Protein AF-A0A915D7Q6-F1 (afdb_monomer_lite)

Organism: NCBI:txid166011

Radius of gyration: 31.4 Å; chains: 1; bounding box: 76×103×83 Å

Foldseek 3Di:
DQDPVNVVVVVVVLVVLLVLLVVLLVVLVVQVVVVVDLPGDLVVSLVSLVVSLVSCCVNQNLLGLSNLSSLLSNLVSLLVVLVSQQVVPDPPPPPPDDPPPPPDDDDDDDDDDDDDDDDDDDDDDDDDPDPPPPPPPPPPDPRDDRDPSSVVSNVSSVVSLVSSLSSLVPDDPDLVSQLVNLQSQLVVCVSVVNNVSNVVSVVSNVVSVVVVVVPPDPPPPVVVPDPPPPCPPPPDCVVVVPPPDDDDDDDDDDDDDDDDDDDDDDDDDDDPPPPPRVVVVVVVVVVPPPDPPPPDPPPDDDDD

Secondary structure (DSSP, 8-state):
---HHHHHHHHHHHHHHHHHHHHHHHHHHHHHHHTTSTTS-HHHHHHHHHHHHHHHHHHH-TT-GGGHHHHHHHHHHHHHHHHHHHHT------TTS------------PPPP---------------------------PPPPPPPHHHHHHHHHHHHHHHHHHHHHHHS---HHHHHHHHHHHHHHHHHTT-HHHHHHHHHHHHHHHHHHHHHS----GGGTS-----------GGGTTT-----PPP-----------------------THHHHHHHHHHHHTT----------------

pLDDT: mean 70.61, std 18.6, range [35.75, 96.31]

Structure (mmCIF, N/CA/C/O backbone):
data_AF-A0A915D7Q6-F1
#
_entry.id   AF-A0A915D7Q6-F1
#
loop_
_atom_site.group_PDB
_atom_site.id
_atom_site.type_symbol
_atom_site.label_atom_id
_atom_site.label_alt_id
_atom_site.label_comp_id
_atom_site.label_asym_id
_atom_site.label_entity_id
_atom_site.label_seq_id
_atom_site.pdbx_PDB_ins_code
_atom_site.Cartn_x
_atom_site.Cartn_y
_atom_site.Cartn_z
_atom_site.occupancy
_atom_site.B_iso_or_equiv
_atom_site.auth_seq_id
_atom_site.auth_comp_id
_atom_site.auth_asym_id
_atom_site.auth_atom_id
_atom_site.pdbx_PDB_model_num
ATOM 1 N N . MET A 1 1 ? 3.810 22.635 34.209 1.00 69.19 1 MET A N 1
ATOM 2 C CA . MET A 1 1 ? 2.355 22.755 34.000 1.00 69.19 1 MET A CA 1
ATOM 3 C C . MET A 1 1 ? 2.196 23.157 32.554 1.00 69.19 1 MET A C 1
ATOM 5 O O . MET A 1 1 ? 2.588 24.269 32.240 1.00 69.19 1 MET A O 1
ATOM 9 N N . VAL A 1 2 ? 1.764 22.232 31.697 1.00 75.25 2 VAL A N 1
ATOM 10 C CA . VAL A 1 2 ? 1.410 22.555 30.308 1.00 75.25 2 VAL A CA 1
ATOM 11 C C . VAL A 1 2 ? 0.146 23.408 30.370 1.00 75.25 2 VAL A C 1
ATOM 13 O O . VAL A 1 2 ? -0.771 23.092 31.136 1.00 75.25 2 VAL A O 1
ATOM 16 N N . THR A 1 3 ? 0.142 24.538 29.679 1.00 87.25 3 THR A N 1
ATOM 17 C CA . THR A 1 3 ? -1.007 25.450 29.669 1.00 87.25 3 THR A CA 1
ATOM 18 C C . THR A 1 3 ? -2.108 24.898 28.763 1.00 87.25 3 THR A C 1
ATOM 20 O O . THR A 1 3 ? -1.834 24.170 27.813 1.00 87.25 3 THR A O 1
ATOM 23 N N . ALA A 1 4 ? -3.374 25.219 29.046 1.00 84.62 4 ALA A N 1
ATOM 24 C CA . ALA A 1 4 ? -4.489 24.783 28.197 1.00 84.62 4 ALA A CA 1
ATOM 25 C C . ALA A 1 4 ? -4.333 25.269 26.738 1.00 84.62 4 ALA A C 1
ATOM 27 O O . ALA A 1 4 ? -4.751 24.577 25.813 1.00 84.62 4 ALA A O 1
ATOM 28 N N . ASP A 1 5 ? -3.669 26.412 26.544 1.00 84.25 5 ASP A N 1
ATOM 29 C CA . ASP A 1 5 ? -3.379 26.984 25.227 1.00 84.25 5 ASP A CA 1
ATOM 30 C C . ASP A 1 5 ? -2.332 26.166 24.442 1.00 84.25 5 ASP A C 1
ATOM 32 O O . ASP A 1 5 ? -2.459 26.011 23.225 1.00 84.25 5 ASP A O 1
ATOM 36 N N . GLU A 1 6 ? -1.333 25.584 25.120 1.00 84.12 6 GLU A N 1
ATOM 37 C CA . GLU A 1 6 ? -0.349 24.682 24.495 1.00 84.12 6 GLU A CA 1
ATOM 38 C C . GLU A 1 6 ? -1.014 23.384 24.010 1.00 84.12 6 GLU A C 1
ATOM 40 O O . GLU A 1 6 ? -0.813 22.992 22.862 1.00 84.12 6 GLU A O 1
ATOM 45 N N . ILE A 1 7 ? -1.894 22.781 24.822 1.00 84.19 7 ILE A N 1
ATOM 46 C CA . ILE A 1 7 ? -2.622 21.547 24.457 1.00 84.19 7 ILE A CA 1
ATOM 47 C C . ILE A 1 7 ? -3.515 21.773 23.228 1.00 84.19 7 ILE A C 1
ATOM 49 O O . ILE A 1 7 ? -3.588 20.928 22.332 1.00 84.19 7 ILE A O 1
ATOM 53 N N . ASN A 1 8 ? -4.192 22.923 23.159 1.00 87.50 8 ASN A N 1
ATOM 54 C CA . ASN A 1 8 ? -5.083 23.228 22.040 1.00 87.50 8 ASN A CA 1
ATOM 55 C C . ASN A 1 8 ? -4.301 23.464 20.735 1.00 87.50 8 ASN A C 1
ATOM 57 O O . ASN A 1 8 ? -4.746 23.081 19.654 1.00 87.50 8 ASN A O 1
ATOM 61 N N . THR A 1 9 ? -3.102 24.045 20.839 1.00 89.94 9 THR A N 1
ATOM 62 C CA . THR A 1 9 ? -2.218 24.271 19.687 1.00 89.94 9 THR A CA 1
ATOM 63 C C . THR A 1 9 ? -1.677 22.954 19.127 1.00 89.94 9 THR A C 1
ATOM 65 O O . THR A 1 9 ? -1.725 22.750 17.915 1.00 89.94 9 THR A O 1
ATOM 68 N N . GLU A 1 10 ? -1.217 22.039 19.986 1.00 85.56 10 GLU A N 1
ATOM 69 C CA . GLU A 1 10 ? -0.737 20.712 19.564 1.00 85.56 10 GLU A CA 1
ATOM 70 C C . GLU A 1 10 ? -1.846 19.886 18.899 1.00 85.56 10 GLU A C 1
ATOM 72 O O . GLU A 1 10 ? -1.617 19.248 17.871 1.00 85.56 10 GLU A O 1
ATOM 77 N N . THR A 1 11 ? -3.072 19.956 19.428 1.00 86.88 11 THR A N 1
ATOM 78 C CA . THR A 1 11 ? -4.219 19.226 18.867 1.00 86.88 11 THR A CA 1
ATOM 79 C C . THR A 1 11 ? -4.538 19.689 17.441 1.00 86.88 11 THR A C 1
ATOM 81 O O . THR A 1 11 ? -4.685 18.860 16.545 1.00 86.88 11 THR A O 1
ATOM 84 N N . HIS A 1 12 ? -4.566 21.004 17.196 1.00 90.50 12 HIS A N 1
ATOM 85 C CA . HIS A 1 12 ? -4.792 21.545 15.852 1.00 90.50 12 HIS A CA 1
ATOM 86 C C . HIS A 1 12 ? -3.653 21.232 14.876 1.00 90.50 12 HIS A C 1
ATOM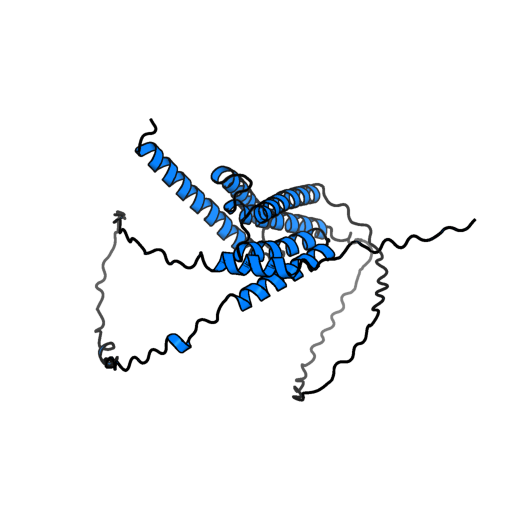 88 O O . HIS A 1 12 ? -3.907 20.994 13.695 1.00 90.50 12 HIS A O 1
ATOM 94 N N . GLN A 1 13 ? -2.402 21.207 15.345 1.00 88.38 13 GLN A N 1
ATOM 95 C CA . GLN A 1 13 ? -1.269 20.806 14.505 1.00 88.38 13 GLN A CA 1
ATOM 96 C C . GLN A 1 13 ? -1.371 19.335 14.093 1.00 88.38 13 GLN A C 1
ATOM 98 O O . GLN A 1 13 ? -1.159 19.012 12.925 1.00 88.38 13 GLN A O 1
ATOM 103 N N . MET A 1 14 ? -1.750 18.454 15.021 1.00 87.19 14 MET A N 1
ATOM 104 C CA . MET A 1 14 ? -1.943 17.031 14.741 1.00 87.19 14 MET A CA 1
ATOM 105 C C . MET A 1 14 ? -3.110 16.782 13.772 1.00 87.19 14 MET A C 1
ATOM 107 O O . MET A 1 14 ? -3.005 15.930 12.889 1.00 87.19 14 MET A O 1
ATOM 111 N N . GLU A 1 15 ? -4.209 17.531 13.900 1.00 90.69 15 GLU A N 1
ATOM 112 C CA . GLU A 1 15 ? -5.355 17.452 12.985 1.00 90.69 15 GLU A CA 1
ATOM 113 C C . GLU A 1 15 ? -4.972 17.892 11.564 1.00 90.69 15 GLU A C 1
ATOM 115 O O . GLU A 1 15 ? -5.202 17.149 10.609 1.00 90.69 15 GLU A O 1
ATOM 120 N N . ALA A 1 16 ? -4.288 19.031 11.424 1.00 90.75 16 ALA A N 1
ATOM 121 C CA . ALA A 1 16 ? -3.810 19.517 10.129 1.00 90.75 16 ALA A CA 1
ATOM 122 C C . ALA A 1 16 ? -2.814 18.545 9.474 1.00 90.75 16 ALA A C 1
ATOM 124 O O . ALA A 1 16 ? -2.876 18.294 8.269 1.00 90.75 16 ALA A O 1
ATOM 125 N N . ALA A 1 17 ? -1.915 17.956 10.265 1.00 84.75 17 ALA A N 1
ATOM 126 C CA . ALA A 1 17 ? -0.963 16.970 9.768 1.00 84.75 17 ALA A CA 1
ATOM 127 C C . ALA A 1 17 ? -1.662 15.660 9.353 1.00 84.75 17 ALA A C 1
ATOM 129 O O . ALA A 1 17 ? -1.312 15.061 8.337 1.00 84.75 17 ALA A O 1
ATOM 130 N N . THR A 1 18 ? -2.710 15.254 10.077 1.00 84.00 18 THR A N 1
ATOM 131 C CA . THR A 1 18 ? -3.560 14.111 9.707 1.00 84.00 18 THR A CA 1
ATOM 132 C C . THR A 1 18 ? -4.271 14.353 8.376 1.00 84.00 18 THR A C 1
ATOM 134 O O . THR A 1 18 ? -4.266 13.479 7.507 1.00 84.00 18 THR A O 1
ATOM 137 N N . GLU A 1 19 ? -4.837 15.544 8.177 1.00 91.06 19 GLU A N 1
ATOM 138 C CA . GLU A 1 19 ? -5.471 15.930 6.913 1.00 91.06 19 GLU A CA 1
ATOM 139 C C . GLU A 1 19 ? -4.456 15.957 5.759 1.00 91.06 19 GLU A C 1
ATOM 141 O O . GLU A 1 19 ? -4.744 15.472 4.663 1.00 91.06 19 GLU A O 1
ATOM 146 N N . GLN A 1 20 ? -3.229 16.424 6.012 1.00 88.69 20 GLN A N 1
ATOM 147 C CA . GLN A 1 20 ? -2.142 16.391 5.033 1.00 88.69 20 GLN A CA 1
ATOM 148 C C . GLN A 1 20 ? -1.775 14.956 4.625 1.00 88.69 20 GLN A C 1
ATOM 150 O O . GLN A 1 20 ? -1.665 14.676 3.428 1.00 88.69 20 GLN A O 1
ATOM 155 N N . VAL A 1 21 ? -1.634 14.032 5.585 1.00 83.19 21 VAL A N 1
ATOM 156 C CA . VAL A 1 21 ? -1.385 12.608 5.297 1.00 83.19 21 VAL A CA 1
ATOM 157 C C . VAL A 1 21 ? -2.519 12.027 4.452 1.00 83.19 21 VAL A C 1
ATOM 159 O O . VAL A 1 21 ? -2.253 11.378 3.439 1.00 83.19 21 VAL A O 1
ATOM 162 N N . GLN A 1 22 ? -3.778 12.288 4.811 1.00 86.00 22 GLN A N 1
ATOM 163 C CA . GLN A 1 22 ? -4.936 11.800 4.054 1.00 86.00 22 GLN A CA 1
ATOM 164 C C . GLN A 1 22 ? -5.003 12.396 2.641 1.00 86.00 22 GLN A C 1
ATOM 166 O O . GLN A 1 22 ? -5.300 11.677 1.686 1.00 86.00 22 GLN A O 1
ATOM 171 N N . GLY A 1 23 ? -4.678 13.681 2.480 1.00 84.94 23 GLY A N 1
ATOM 172 C CA . GLY A 1 23 ? -4.604 14.345 1.179 1.00 84.94 23 GLY A CA 1
ATOM 173 C C . GLY A 1 23 ? -3.530 13.736 0.274 1.00 84.94 23 GLY A C 1
ATOM 174 O O . GLY A 1 23 ? -3.801 13.426 -0.892 1.00 84.94 23 GLY A O 1
ATOM 175 N N . LEU A 1 24 ? -2.334 13.486 0.818 1.00 81.56 24 LEU A N 1
ATOM 176 C CA . LEU A 1 24 ? -1.244 12.815 0.102 1.00 81.56 24 LEU A CA 1
ATOM 177 C C . LEU A 1 24 ? -1.611 11.371 -0.263 1.00 81.56 24 LEU A C 1
ATOM 179 O O . LEU A 1 24 ? -1.397 10.957 -1.405 1.00 81.56 24 LEU A O 1
ATOM 183 N N . GLN A 1 25 ? -2.223 10.620 0.658 1.00 77.81 25 GLN A N 1
ATOM 184 C CA . GLN A 1 25 ? -2.713 9.260 0.406 1.00 77.81 25 GLN A CA 1
ATOM 185 C C . GLN A 1 25 ? -3.789 9.236 -0.683 1.00 77.81 25 GLN A C 1
ATOM 187 O O . GLN A 1 25 ? -3.726 8.404 -1.587 1.00 77.81 25 GLN A O 1
ATOM 192 N N . GLY A 1 26 ? -4.761 10.150 -0.629 1.00 80.50 26 GLY A N 1
ATOM 193 C CA . GLY A 1 26 ? -5.843 10.253 -1.605 1.00 80.50 26 GLY A CA 1
ATOM 194 C C . GLY A 1 26 ? -5.325 10.574 -3.005 1.00 80.50 26 GLY A C 1
ATOM 195 O O . GLY A 1 26 ? -5.656 9.865 -3.958 1.00 80.50 26 GLY A O 1
ATOM 196 N N . SER A 1 27 ? -4.447 11.579 -3.121 1.00 79.19 27 SER A N 1
ATOM 197 C CA . SER A 1 27 ? -3.798 11.919 -4.393 1.00 79.19 27 SER A CA 1
ATOM 198 C C . SER A 1 27 ? -2.961 10.759 -4.926 1.00 79.19 27 SER A C 1
ATOM 200 O O . SER A 1 27 ? -3.005 10.490 -6.123 1.00 79.19 27 SER A O 1
ATOM 202 N N . SER A 1 28 ? -2.216 10.064 -4.065 1.00 73.31 28 SER A N 1
ATOM 203 C CA . SER A 1 28 ? -1.322 8.983 -4.493 1.00 73.31 28 SER A CA 1
ATOM 204 C C . SER A 1 28 ? -2.084 7.714 -4.866 1.00 73.31 28 SER A C 1
ATOM 206 O O . SER A 1 28 ? -1.751 7.057 -5.848 1.00 73.31 28 SER A O 1
ATOM 208 N N . LYS A 1 29 ? -3.160 7.384 -4.143 1.00 76.12 29 LYS A N 1
ATOM 209 C CA . LYS A 1 29 ? -4.059 6.278 -4.496 1.00 76.12 29 LYS A CA 1
ATOM 210 C C . LYS A 1 29 ? -4.761 6.547 -5.823 1.00 76.12 29 LYS A C 1
ATOM 212 O O . LYS A 1 29 ? -4.925 5.616 -6.605 1.00 76.12 29 LYS A O 1
ATOM 217 N N . ALA A 1 30 ? -5.157 7.796 -6.081 1.00 77.56 30 ALA A N 1
ATOM 218 C CA . ALA A 1 30 ? -5.702 8.195 -7.373 1.00 77.56 30 ALA A CA 1
ATOM 219 C C . ALA A 1 30 ? -4.663 8.019 -8.485 1.00 77.56 30 ALA A C 1
ATOM 221 O O . ALA A 1 30 ? -4.989 7.394 -9.489 1.00 77.56 30 ALA A O 1
ATOM 222 N N . SER A 1 31 ? -3.415 8.455 -8.271 1.00 72.94 31 SER A N 1
ATOM 223 C CA . SER A 1 31 ? -2.314 8.169 -9.196 1.00 72.94 31 SER A CA 1
ATOM 224 C C . SER A 1 31 ? -2.199 6.663 -9.440 1.00 72.94 31 SER A C 1
ATOM 226 O O . SER A 1 31 ? -2.392 6.242 -10.571 1.00 72.94 31 SER A O 1
ATOM 228 N N . ILE A 1 32 ? -2.061 5.831 -8.397 1.00 69.31 32 ILE A N 1
ATOM 229 C CA . ILE A 1 32 ? -1.940 4.362 -8.510 1.00 69.31 32 ILE A CA 1
ATOM 230 C C . ILE A 1 32 ? -3.136 3.684 -9.182 1.00 69.31 32 ILE A C 1
ATOM 232 O O . ILE A 1 32 ? -2.972 2.691 -9.890 1.00 69.31 32 ILE A O 1
ATOM 236 N N . ALA A 1 33 ? -4.350 4.184 -8.978 1.00 74.06 33 ALA A N 1
ATOM 237 C CA . ALA A 1 33 ? -5.528 3.658 -9.658 1.00 74.06 33 ALA A CA 1
ATOM 238 C C . ALA A 1 33 ? -5.520 3.983 -11.163 1.00 74.06 33 ALA A C 1
ATOM 240 O O . ALA A 1 33 ? -6.068 3.209 -11.952 1.00 74.06 33 ALA A O 1
ATOM 241 N N . VAL A 1 34 ? -4.899 5.103 -11.545 1.00 58.72 34 VAL A N 1
ATOM 242 C CA . VAL A 1 34 ? -4.721 5.534 -12.937 1.00 58.72 34 VAL A CA 1
ATOM 243 C C . VAL A 1 34 ? -3.538 4.820 -13.610 1.00 58.72 34 VAL A C 1
ATOM 245 O O . VAL A 1 34 ? -3.690 4.520 -14.794 1.00 58.72 34 VAL A O 1
ATOM 248 N N . LEU A 1 35 ? -2.514 4.387 -12.839 1.00 54.28 35 LEU A N 1
ATOM 249 C CA . LEU A 1 35 ? -1.300 3.610 -13.226 1.00 54.28 35 LEU A CA 1
ATOM 250 C C . LEU A 1 35 ? -1.565 2.254 -13.933 1.00 54.28 35 LEU A C 1
ATOM 252 O O . LEU A 1 35 ? -0.702 1.384 -13.994 1.00 54.28 35 LEU A O 1
ATOM 256 N N . LYS A 1 36 ? -2.758 2.018 -14.485 1.00 63.47 36 LYS A N 1
ATOM 257 C CA . LYS A 1 36 ? -2.965 0.992 -15.518 1.00 63.47 36 LYS A CA 1
ATOM 258 C C . LYS A 1 36 ? -2.354 1.396 -16.864 1.00 63.47 36 LYS A C 1
ATOM 260 O O . LYS A 1 36 ? -2.443 0.607 -17.803 1.00 63.47 36 LYS A O 1
ATOM 265 N N . ARG A 1 37 ? -1.794 2.606 -16.990 1.00 58.09 37 ARG A N 1
ATOM 266 C CA . ARG A 1 37 ? -1.141 3.073 -18.213 1.00 58.09 37 ARG A CA 1
ATOM 267 C C . ARG A 1 37 ? 0.377 3.127 -18.010 1.00 58.09 37 ARG A C 1
ATOM 269 O O . ARG A 1 37 ? 0.822 3.677 -17.009 1.00 58.09 37 ARG A O 1
ATOM 276 N N . PRO A 1 38 ? 1.163 2.596 -18.959 1.00 56.41 38 PRO A N 1
ATOM 277 C CA . PRO A 1 38 ? 2.625 2.591 -18.885 1.00 56.41 38 PRO A CA 1
ATOM 278 C C . PRO A 1 38 ? 3.270 3.987 -18.986 1.00 56.41 38 PRO A C 1
ATOM 280 O O . PRO A 1 38 ? 4.457 4.109 -18.714 1.00 56.41 38 PRO A O 1
ATOM 283 N N . ASP A 1 39 ? 2.507 5.027 -19.340 1.00 61.16 39 ASP A N 1
ATOM 284 C CA . ASP A 1 39 ? 3.010 6.403 -19.494 1.00 61.16 39 ASP A CA 1
ATOM 285 C C . ASP A 1 39 ? 2.884 7.257 -18.220 1.00 61.16 39 ASP A C 1
ATOM 287 O O . ASP A 1 39 ? 3.241 8.437 -18.226 1.00 61.16 39 ASP A O 1
ATOM 291 N N . ASP A 1 40 ? 2.311 6.711 -17.147 1.00 64.44 40 ASP A N 1
ATOM 292 C CA . ASP A 1 40 ? 2.058 7.495 -15.946 1.00 64.44 40 ASP A CA 1
ATOM 293 C C . ASP A 1 40 ? 3.326 7.653 -15.085 1.00 64.44 40 ASP A C 1
ATOM 295 O O . ASP A 1 40 ? 4.149 6.751 -14.946 1.00 64.44 40 ASP A O 1
ATOM 299 N N . ASP A 1 41 ? 3.463 8.833 -14.481 1.00 83.12 41 ASP A N 1
ATOM 300 C CA . ASP A 1 41 ? 4.661 9.300 -13.779 1.00 83.12 41 ASP A CA 1
ATOM 301 C C . ASP A 1 41 ? 4.821 8.626 -12.397 1.00 83.12 41 ASP A C 1
ATOM 303 O O . ASP A 1 41 ? 4.480 9.186 -11.345 1.00 83.12 41 ASP A O 1
ATOM 307 N N . TYR A 1 42 ? 5.283 7.370 -12.401 1.00 84.62 42 TYR A N 1
ATOM 308 C CA . TYR A 1 42 ? 5.545 6.593 -11.185 1.00 84.62 42 TYR A CA 1
ATOM 309 C C . TYR A 1 42 ? 6.552 7.291 -10.258 1.00 84.62 42 TYR A C 1
ATOM 311 O O . TYR A 1 42 ? 6.422 7.174 -9.039 1.00 84.62 42 TYR A O 1
ATOM 319 N N . GLU A 1 43 ? 7.511 8.043 -10.808 1.00 88.19 43 GLU A N 1
ATOM 320 C CA . GLU A 1 43 ? 8.499 8.800 -10.029 1.00 88.19 43 GLU A CA 1
ATOM 321 C C . GLU A 1 43 ? 7.826 9.921 -9.218 1.00 88.19 43 GLU A C 1
ATOM 323 O O . GLU A 1 43 ? 8.037 10.035 -8.009 1.00 88.19 43 GLU A O 1
ATOM 328 N N . ALA A 1 44 ? 6.923 10.695 -9.829 1.00 89.06 44 ALA A N 1
ATOM 329 C CA . ALA A 1 44 ? 6.171 11.722 -9.104 1.00 89.06 44 ALA A CA 1
ATOM 330 C C . ALA A 1 44 ? 5.231 11.133 -8.031 1.00 89.06 44 ALA A C 1
ATOM 332 O O . ALA A 1 44 ? 4.963 11.765 -7.001 1.00 89.06 44 ALA A O 1
ATOM 333 N N . ALA A 1 45 ? 4.690 9.932 -8.265 1.00 88.31 45 ALA A N 1
ATOM 334 C CA . ALA A 1 45 ? 3.869 9.233 -7.281 1.00 88.31 45 ALA A CA 1
ATOM 335 C C . ALA A 1 45 ? 4.707 8.706 -6.106 1.00 88.31 45 ALA A C 1
ATOM 337 O O . ALA A 1 45 ? 4.286 8.851 -4.954 1.00 88.31 45 ALA A O 1
ATOM 338 N N . SER A 1 46 ? 5.881 8.124 -6.372 1.00 92.25 46 SER A N 1
ATOM 339 C CA . SER A 1 46 ? 6.752 7.575 -5.330 1.00 92.25 46 SER A CA 1
ATOM 340 C C . SER A 1 46 ? 7.295 8.662 -4.405 1.00 92.25 46 SER A C 1
ATOM 342 O O . SER A 1 46 ? 7.321 8.444 -3.197 1.00 92.25 46 SER A O 1
ATOM 344 N N . GLU A 1 47 ? 7.606 9.859 -4.915 1.00 92.81 47 GLU A N 1
ATOM 345 C CA . GLU A 1 4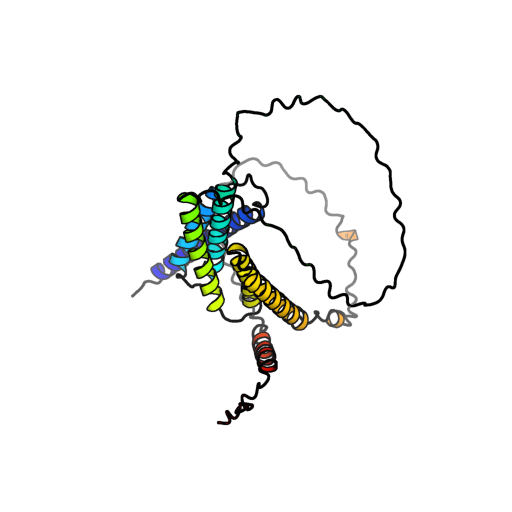7 ? 8.034 10.994 -4.086 1.00 92.81 47 GLU A CA 1
ATOM 346 C C . GLU A 1 47 ? 6.955 11.398 -3.065 1.00 92.81 47 GLU A C 1
ATOM 348 O O . GLU A 1 47 ? 7.222 11.503 -1.865 1.00 92.81 47 GLU A O 1
ATOM 353 N N . LYS A 1 48 ? 5.702 11.561 -3.514 1.00 91.31 48 LYS A N 1
ATOM 354 C CA . LYS A 1 48 ? 4.572 11.900 -2.627 1.00 91.31 48 LYS A CA 1
ATOM 355 C C . LYS A 1 48 ? 4.291 10.802 -1.608 1.00 91.31 48 LYS A C 1
ATOM 357 O O . LYS A 1 48 ? 3.936 11.093 -0.466 1.00 91.31 48 LYS A O 1
ATOM 362 N N . LEU A 1 49 ? 4.431 9.545 -2.021 1.00 92.56 49 LEU A N 1
ATOM 363 C CA . LEU A 1 49 ? 4.243 8.392 -1.149 1.00 92.56 49 LEU A CA 1
ATOM 364 C C . LEU A 1 49 ? 5.359 8.277 -0.112 1.00 92.56 49 LEU A C 1
ATOM 366 O O . LEU A 1 49 ? 5.046 8.010 1.044 1.00 92.56 49 LEU A O 1
ATOM 370 N N . SER A 1 50 ? 6.611 8.560 -0.479 1.00 95.69 50 SER A N 1
ATOM 371 C CA . SER A 1 50 ? 7.736 8.628 0.461 1.00 95.69 50 SER A CA 1
ATOM 372 C C . SER A 1 50 ? 7.476 9.690 1.530 1.00 95.69 50 SER A C 1
ATOM 374 O O . SER A 1 50 ? 7.509 9.393 2.724 1.00 95.69 50 SER A O 1
ATOM 376 N N . GLN A 1 51 ? 7.079 10.900 1.121 1.00 93.88 51 GLN A N 1
ATOM 377 C CA . GLN A 1 51 ? 6.715 11.970 2.058 1.00 93.88 51 GLN A CA 1
ATOM 378 C C . GLN A 1 51 ? 5.547 11.566 2.971 1.00 93.88 51 GLN A C 1
ATOM 380 O O . GLN A 1 51 ? 5.570 11.830 4.171 1.00 93.88 51 GLN A O 1
ATOM 385 N N . ALA A 1 52 ? 4.531 10.888 2.427 1.00 91.38 52 ALA A N 1
ATOM 386 C CA . ALA A 1 52 ? 3.416 10.380 3.220 1.00 91.38 52 ALA A CA 1
ATOM 387 C C . ALA A 1 52 ? 3.852 9.288 4.213 1.00 91.38 52 ALA A C 1
ATOM 389 O O . ALA A 1 52 ? 3.317 9.243 5.321 1.00 91.38 52 ALA A O 1
ATOM 390 N N . THR A 1 53 ? 4.800 8.416 3.840 1.00 94.38 53 THR A N 1
ATOM 391 C CA . THR A 1 53 ? 5.354 7.406 4.755 1.00 94.38 53 THR A CA 1
ATOM 392 C C . THR A 1 53 ? 6.106 8.058 5.903 1.00 94.38 53 THR A C 1
ATOM 394 O O . THR A 1 53 ? 5.769 7.787 7.052 1.00 94.38 53 THR A O 1
ATOM 397 N N . GLU A 1 54 ? 7.031 8.974 5.618 1.00 96.06 54 GLU A N 1
ATOM 398 C CA . GLU A 1 54 ? 7.805 9.700 6.631 1.00 96.06 54 GLU A CA 1
ATOM 399 C C . GLU A 1 54 ? 6.883 10.446 7.601 1.00 96.06 54 GLU A C 1
ATOM 401 O O . GLU A 1 54 ? 6.936 10.216 8.809 1.00 96.06 54 GLU A O 1
ATOM 406 N N . LEU A 1 55 ? 5.938 11.229 7.070 1.00 93.56 55 LEU A N 1
ATOM 407 C CA . LEU A 1 55 ? 4.985 11.977 7.887 1.00 93.56 55 LEU A CA 1
ATOM 408 C C . LEU A 1 55 ? 4.106 11.052 8.744 1.00 93.56 55 LEU A C 1
ATOM 410 O O . LEU A 1 55 ? 3.793 11.372 9.889 1.00 93.56 55 LEU A O 1
ATOM 414 N N . SER A 1 56 ? 3.719 9.882 8.226 1.00 92.81 56 SER A N 1
ATOM 415 C CA . SER A 1 56 ? 2.945 8.910 9.006 1.00 92.81 56 SER A CA 1
ATOM 416 C C . SER A 1 56 ? 3.747 8.300 10.160 1.00 92.81 56 SER A C 1
ATOM 418 O O . SER A 1 56 ? 3.194 8.091 11.242 1.00 92.81 56 SER A O 1
ATOM 420 N N . VAL A 1 57 ? 5.046 8.058 9.958 1.00 96.31 57 VAL A N 1
ATOM 421 C CA . VAL A 1 57 ? 5.948 7.556 11.001 1.00 96.31 57 VAL A CA 1
ATOM 422 C C . VAL A 1 57 ? 6.156 8.617 12.078 1.00 96.31 57 VAL A C 1
ATOM 424 O O . VAL A 1 57 ? 6.094 8.281 13.259 1.00 96.31 57 VAL A O 1
ATOM 427 N N . ASP A 1 58 ? 6.333 9.879 11.690 1.00 94.56 58 ASP A N 1
ATOM 428 C CA . ASP A 1 58 ? 6.535 10.988 12.626 1.00 94.56 58 ASP A CA 1
ATOM 429 C C . ASP A 1 58 ? 5.300 11.255 13.497 1.00 94.56 58 ASP A C 1
ATOM 431 O O . ASP A 1 58 ? 5.425 11.496 14.698 1.00 94.56 58 ASP A O 1
ATOM 435 N N . LEU A 1 59 ? 4.099 11.192 12.911 1.00 92.50 59 LEU A N 1
ATOM 436 C CA . LEU A 1 59 ? 2.853 11.497 13.621 1.00 92.50 59 LEU A CA 1
ATOM 437 C C . LEU A 1 59 ? 2.347 10.342 14.482 1.00 92.50 59 LEU A C 1
ATOM 439 O O . LEU A 1 59 ? 1.857 10.566 15.589 1.00 92.50 59 LEU A O 1
ATOM 443 N N . TYR A 1 60 ? 2.408 9.115 13.965 1.00 94.19 60 TYR A N 1
ATOM 444 C CA . TYR A 1 60 ? 1.736 7.970 14.584 1.00 94.19 60 TYR A CA 1
ATOM 445 C C . TYR A 1 60 ? 2.711 6.907 15.105 1.00 94.19 60 TYR A C 1
ATOM 447 O O . TYR A 1 60 ? 2.349 6.110 15.972 1.00 94.19 60 TYR A O 1
ATOM 455 N N . GLY A 1 61 ? 3.949 6.895 14.611 1.00 96.06 61 GLY A N 1
ATOM 456 C CA . GLY A 1 61 ? 4.954 5.872 14.887 1.00 96.06 61 GLY A CA 1
ATOM 457 C C . GLY A 1 61 ? 5.032 4.791 13.804 1.00 96.06 61 GLY A C 1
ATOM 458 O O . GLY A 1 61 ? 4.081 4.524 13.073 1.00 96.06 61 GLY A O 1
ATOM 459 N N . GLN A 1 62 ? 6.182 4.111 13.738 1.00 94.62 62 GLN A N 1
ATOM 460 C CA . GLN A 1 62 ? 6.546 3.176 12.659 1.00 94.62 62 GLN A CA 1
ATOM 461 C C . GLN A 1 62 ? 5.556 2.022 12.423 1.00 94.62 62 GLN A C 1
ATOM 463 O O . GLN A 1 62 ? 5.436 1.529 11.307 1.00 94.62 62 GLN A O 1
ATOM 468 N N . PHE A 1 63 ? 4.859 1.566 13.464 1.00 95.38 63 PHE A N 1
ATOM 469 C CA . PHE A 1 63 ? 3.941 0.422 13.381 1.00 95.38 63 PHE A CA 1
ATOM 470 C C . PHE A 1 63 ? 2.480 0.801 13.617 1.00 95.38 63 PHE A C 1
ATOM 472 O O . PHE A 1 63 ? 1.656 -0.061 13.932 1.00 95.38 63 PHE A O 1
ATOM 479 N N . ALA A 1 64 ? 2.159 2.086 13.502 1.00 94.38 64 ALA A N 1
ATOM 480 C CA . ALA A 1 64 ? 0.795 2.541 13.661 1.00 94.38 64 ALA A CA 1
ATOM 481 C C . ALA A 1 64 ? -0.087 2.076 12.488 1.00 94.38 64 ALA A C 1
ATOM 483 O O . ALA A 1 64 ? 0.359 2.099 11.337 1.00 94.38 64 ALA A O 1
ATOM 484 N N . PRO A 1 65 ? -1.356 1.705 12.738 1.00 93.44 65 PRO A N 1
ATOM 485 C CA . PRO A 1 65 ? -2.280 1.294 11.680 1.00 93.44 65 PRO A CA 1
ATOM 486 C C . PRO A 1 65 ? -2.460 2.351 10.579 1.00 93.44 65 PRO A C 1
ATOM 488 O O . PRO A 1 65 ? -2.666 2.000 9.418 1.00 93.44 65 PRO A O 1
ATOM 491 N N . GLN A 1 66 ? -2.334 3.638 10.910 1.00 92.31 66 GLN A N 1
ATOM 492 C CA . GLN A 1 66 ? -2.409 4.762 9.971 1.00 92.31 66 GLN A CA 1
ATOM 493 C C . GLN A 1 66 ? -1.251 4.766 8.956 1.00 92.31 66 GLN A C 1
ATOM 495 O O . GLN A 1 66 ? -1.435 5.212 7.821 1.00 92.31 66 GLN A O 1
ATOM 500 N N . GLY A 1 67 ? -0.084 4.231 9.333 1.00 93.50 67 GLY A N 1
ATOM 501 C CA . GLY A 1 67 ? 1.092 4.106 8.464 1.00 93.50 67 GLY A CA 1
ATOM 502 C C . GLY A 1 67 ? 0.990 2.968 7.444 1.00 93.50 67 GLY A C 1
ATOM 503 O O . GLY A 1 67 ? 1.763 2.921 6.490 1.00 93.50 67 GLY A O 1
ATOM 504 N N . TYR A 1 68 ? 0.003 2.076 7.579 1.00 93.94 68 TYR A N 1
ATOM 505 C CA . TYR A 1 68 ? -0.157 0.920 6.696 1.00 93.94 68 TYR A CA 1
ATOM 506 C C . TYR A 1 68 ? -0.281 1.303 5.215 1.00 93.94 68 TYR A C 1
ATOM 508 O O . TYR A 1 68 ? 0.438 0.777 4.365 1.00 93.94 68 TYR A O 1
ATOM 516 N N . GLN A 1 69 ? -1.216 2.205 4.893 1.00 92.12 69 GLN A N 1
ATOM 517 C CA . GLN A 1 69 ? -1.508 2.547 3.500 1.00 92.12 69 GLN A CA 1
ATOM 518 C C . GLN A 1 69 ? -0.328 3.246 2.809 1.00 92.12 69 GLN A C 1
ATOM 520 O O . GLN A 1 69 ? 0.011 2.808 1.708 1.00 92.12 69 GLN A O 1
ATOM 525 N N . PRO A 1 70 ? 0.321 4.268 3.408 1.00 93.69 70 PRO A N 1
ATOM 526 C CA . PRO A 1 70 ? 1.514 4.880 2.834 1.00 93.69 70 PRO A CA 1
ATOM 527 C C . PRO A 1 70 ? 2.592 3.849 2.519 1.00 93.69 70 PRO A C 1
ATOM 529 O O . PRO A 1 70 ? 3.053 3.797 1.383 1.00 93.69 70 PRO A O 1
ATOM 532 N N . HIS A 1 71 ? 2.924 2.977 3.478 1.00 95.00 71 HIS A N 1
ATOM 533 C CA . HIS A 1 71 ? 3.974 1.977 3.295 1.00 95.00 71 HIS A CA 1
ATOM 534 C C . HIS A 1 71 ? 3.637 0.972 2.191 1.00 95.00 71 HIS A C 1
ATOM 536 O O . HIS A 1 71 ? 4.482 0.669 1.344 1.00 95.00 71 HIS A O 1
ATOM 542 N N . TYR A 1 72 ? 2.391 0.494 2.151 1.00 93.06 72 TYR A N 1
ATOM 543 C CA . TYR A 1 72 ? 1.945 -0.434 1.117 1.00 93.06 72 TYR A CA 1
ATOM 544 C C . TYR A 1 72 ? 2.019 0.187 -0.286 1.00 93.06 72 TYR A C 1
ATOM 546 O O . TYR A 1 72 ? 2.547 -0.421 -1.218 1.00 93.06 72 TYR A O 1
ATOM 554 N N . TYR A 1 73 ? 1.489 1.401 -0.450 1.00 91.69 73 TYR A N 1
ATOM 555 C CA . TYR A 1 73 ? 1.447 2.058 -1.754 1.00 91.69 73 TYR A CA 1
ATOM 556 C C . TYR A 1 73 ? 2.822 2.541 -2.210 1.00 91.69 73 TYR A C 1
ATOM 558 O O . TYR A 1 73 ? 3.119 2.410 -3.396 1.00 91.69 73 TYR A O 1
ATOM 566 N N . TYR A 1 74 ? 3.659 3.043 -1.297 1.00 94.31 74 TYR A N 1
ATOM 567 C CA . TYR A 1 74 ? 5.040 3.415 -1.600 1.00 94.31 74 TYR A CA 1
ATOM 568 C C . TYR A 1 74 ? 5.826 2.210 -2.111 1.00 94.31 74 TYR A C 1
ATOM 570 O O . TYR A 1 74 ? 6.362 2.256 -3.214 1.00 94.31 74 TYR A O 1
ATOM 578 N N . GLY A 1 75 ? 5.802 1.099 -1.368 1.00 93.25 75 GLY A N 1
ATOM 579 C CA . GLY A 1 75 ? 6.524 -0.104 -1.768 1.00 93.25 75 GLY A CA 1
ATOM 580 C C . GLY A 1 75 ? 6.064 -0.626 -3.129 1.00 93.25 75 GLY A C 1
ATOM 581 O O . GLY A 1 75 ? 6.880 -0.870 -4.012 1.00 93.25 75 GLY A O 1
ATOM 582 N N . ARG A 1 76 ? 4.745 -0.659 -3.362 1.00 89.38 76 ARG A N 1
ATOM 583 C CA . ARG A 1 76 ? 4.184 -1.039 -4.664 1.00 89.38 76 ARG A CA 1
ATOM 584 C C . ARG A 1 76 ? 4.621 -0.108 -5.801 1.00 89.38 76 ARG A C 1
ATOM 586 O O . ARG A 1 76 ? 4.900 -0.597 -6.889 1.00 89.38 76 ARG A O 1
ATOM 593 N N . ALA A 1 77 ? 4.659 1.207 -5.579 1.00 90.88 77 ALA A N 1
ATOM 594 C CA . ALA A 1 77 ? 5.131 2.151 -6.591 1.00 90.88 77 ALA A CA 1
ATOM 595 C C . ALA A 1 77 ? 6.598 1.879 -6.953 1.00 90.88 77 ALA A C 1
ATOM 597 O O . ALA A 1 77 ? 6.926 1.823 -8.133 1.00 90.88 77 ALA A O 1
ATOM 598 N N . MET A 1 78 ? 7.448 1.621 -5.957 1.00 94.00 78 MET A N 1
ATOM 599 C CA . MET A 1 78 ? 8.862 1.301 -6.168 1.00 94.00 78 MET A CA 1
ATOM 600 C C . MET A 1 78 ? 9.063 -0.015 -6.937 1.00 94.00 78 MET A C 1
ATOM 602 O O . MET A 1 78 ? 9.921 -0.066 -7.815 1.00 94.00 78 MET A O 1
ATOM 606 N N . THR A 1 79 ? 8.233 -1.042 -6.694 1.00 90.06 79 THR A N 1
ATOM 607 C CA . THR A 1 79 ? 8.247 -2.278 -7.501 1.00 90.06 79 THR A CA 1
ATOM 608 C C . THR A 1 79 ? 7.963 -1.995 -8.979 1.00 90.06 79 THR A C 1
ATOM 610 O O . THR A 1 79 ? 8.627 -2.541 -9.857 1.00 90.06 79 THR A O 1
ATOM 613 N N . GLU A 1 80 ? 6.968 -1.153 -9.275 1.00 88.06 80 GLU A N 1
ATOM 614 C CA . GLU A 1 80 ? 6.595 -0.859 -10.663 1.00 88.06 80 GLU A CA 1
ATOM 615 C C . GLU A 1 80 ? 7.638 0.017 -11.370 1.00 88.06 80 GLU A C 1
ATOM 617 O O . GLU A 1 80 ? 7.891 -0.209 -12.550 1.00 88.06 80 GLU A O 1
ATOM 622 N N . ILE A 1 81 ? 8.305 0.946 -10.666 1.00 90.00 81 ILE A N 1
ATOM 623 C CA . ILE A 1 81 ? 9.441 1.692 -11.241 1.00 90.00 81 ILE A CA 1
ATOM 624 C C . ILE A 1 81 ? 10.572 0.722 -11.598 1.00 90.00 81 ILE A C 1
ATOM 626 O O . ILE A 1 81 ? 11.056 0.748 -12.727 1.00 90.00 81 ILE A O 1
ATOM 630 N N . ALA A 1 82 ? 10.927 -0.199 -10.697 1.00 90.69 82 ALA A N 1
ATOM 631 C CA . ALA A 1 82 ? 11.965 -1.193 -10.967 1.00 90.69 82 ALA A CA 1
ATOM 632 C C . ALA A 1 82 ? 11.592 -2.127 -12.135 1.00 90.69 82 ALA A C 1
ATOM 634 O O . ALA A 1 82 ? 12.438 -2.482 -12.964 1.00 90.69 82 ALA A O 1
ATOM 635 N N . ARG A 1 83 ? 10.310 -2.501 -12.254 1.00 86.69 83 ARG A N 1
ATOM 636 C CA . ARG A 1 83 ? 9.800 -3.274 -13.398 1.00 86.69 83 ARG A CA 1
ATOM 637 C C . ARG A 1 83 ? 9.891 -2.473 -14.698 1.00 86.69 83 ARG A C 1
ATOM 639 O O . ARG A 1 83 ? 10.324 -3.014 -15.711 1.00 86.69 83 ARG A O 1
ATOM 646 N N . ALA A 1 84 ? 9.510 -1.199 -14.680 1.00 86.06 84 ALA A N 1
ATOM 647 C CA . ALA A 1 84 ? 9.619 -0.335 -15.849 1.00 86.06 84 ALA A CA 1
ATOM 648 C C . ALA A 1 84 ? 11.086 -0.177 -16.279 1.00 86.06 84 ALA A C 1
ATOM 650 O O . ALA A 1 84 ? 11.401 -0.334 -17.454 1.00 86.06 84 ALA A O 1
ATOM 651 N N . GLU A 1 85 ? 12.001 0.046 -15.335 1.00 86.31 85 GLU A N 1
ATOM 652 C CA . GLU A 1 85 ? 13.432 0.192 -15.620 1.00 86.31 85 GLU A CA 1
ATOM 653 C C . GLU A 1 85 ? 14.079 -1.097 -16.145 1.00 86.31 85 GLU A C 1
ATOM 655 O O . GLU A 1 85 ? 14.922 -1.029 -17.041 1.00 86.31 85 GLU A O 1
ATOM 660 N N . SER A 1 86 ? 13.669 -2.268 -15.647 1.00 83.56 86 SER A N 1
ATOM 661 C CA . SER A 1 86 ? 14.161 -3.561 -16.153 1.00 83.56 86 SER A CA 1
ATOM 662 C C . SER A 1 86 ? 13.607 -3.906 -17.540 1.00 83.56 86 SER A C 1
ATOM 664 O O . SER A 1 86 ? 14.343 -4.430 -18.373 1.00 83.56 86 SER A O 1
ATOM 666 N N . MET A 1 87 ? 12.352 -3.549 -17.841 1.00 73.19 87 MET A N 1
ATOM 667 C CA . MET A 1 87 ? 11.754 -3.734 -19.174 1.00 73.19 87 MET A CA 1
ATOM 668 C C . MET A 1 87 ? 12.266 -2.738 -20.230 1.00 73.19 87 MET A C 1
ATOM 670 O O . MET A 1 87 ? 12.180 -3.014 -21.426 1.00 73.19 87 MET A O 1
ATOM 674 N N . VAL A 1 88 ? 12.802 -1.583 -19.819 1.00 60.09 88 VAL A N 1
ATOM 675 C CA . VAL A 1 88 ? 13.343 -0.549 -20.727 1.00 60.09 88 VAL A CA 1
ATOM 676 C C . VAL A 1 88 ? 14.718 -0.916 -21.299 1.00 60.09 88 VAL A C 1
ATOM 678 O O . VAL A 1 88 ? 15.201 -0.238 -22.212 1.00 60.09 88 VAL A O 1
ATOM 681 N N . VAL A 1 89 ? 15.319 -2.038 -20.885 1.00 50.16 89 VAL A N 1
ATOM 682 C CA . VAL A 1 89 ? 16.379 -2.667 -21.681 1.00 50.16 89 VAL A CA 1
ATOM 683 C C . VAL A 1 89 ? 15.731 -3.229 -22.945 1.00 50.16 89 VAL A C 1
ATOM 685 O O . VAL A 1 89 ? 15.389 -4.407 -23.034 1.00 50.16 89 VAL A O 1
ATOM 688 N N . LYS A 1 90 ? 15.531 -2.352 -23.938 1.00 51.16 90 LYS A N 1
ATOM 689 C CA . LYS A 1 90 ? 15.248 -2.768 -25.307 1.00 51.16 90 LYS A CA 1
ATOM 690 C C . LYS A 1 90 ? 16.274 -3.849 -25.645 1.00 51.16 90 LYS A C 1
ATOM 692 O O . LYS A 1 90 ? 17.462 -3.610 -25.393 1.00 51.16 90 LYS A O 1
ATOM 697 N N . PRO A 1 91 ? 15.854 -5.004 -26.193 1.00 44.69 91 PRO A N 1
ATOM 698 C CA . PRO A 1 91 ? 16.823 -5.923 -26.767 1.00 44.69 91 PRO A CA 1
ATOM 699 C C . PRO A 1 91 ? 17.726 -5.094 -27.686 1.00 44.69 91 PRO A C 1
ATOM 701 O O . PRO A 1 91 ? 17.198 -4.181 -28.338 1.00 44.69 91 PRO A O 1
ATOM 704 N N . PRO A 1 92 ? 19.055 -5.314 -27.675 1.00 45.94 92 PRO A N 1
ATOM 705 C CA . PRO A 1 92 ? 19.934 -4.643 -28.615 1.00 45.94 92 PRO A CA 1
ATOM 706 C C . PRO A 1 92 ? 19.302 -4.846 -29.983 1.00 45.94 92 PRO A C 1
ATOM 708 O O . PRO A 1 92 ? 19.115 -5.973 -30.436 1.00 45.94 92 PRO A O 1
ATOM 711 N N . VAL A 1 93 ? 18.824 -3.750 -30.563 1.00 47.50 93 VAL A N 1
ATOM 712 C CA . VAL A 1 93 ? 18.423 -3.763 -31.953 1.00 47.50 93 VAL A CA 1
ATOM 713 C C . VAL A 1 93 ? 19.766 -3.936 -32.629 1.00 47.50 93 VAL A C 1
ATOM 715 O O . VAL A 1 93 ? 20.579 -3.016 -32.599 1.00 47.50 93 VAL A O 1
ATOM 718 N N . ASP A 1 94 ? 20.076 -5.158 -33.053 1.00 51.94 94 ASP A N 1
ATOM 719 C CA . ASP A 1 94 ? 21.216 -5.389 -33.920 1.00 51.94 94 ASP A CA 1
ATOM 720 C C . ASP A 1 94 ? 20.961 -4.497 -35.142 1.00 51.94 94 ASP A C 1
ATOM 722 O O . ASP A 1 94 ? 20.128 -4.812 -35.990 1.00 51.94 94 ASP A O 1
ATOM 726 N N . ASP A 1 95 ? 21.613 -3.331 -35.175 1.00 56.03 95 ASP A N 1
ATOM 727 C CA . ASP A 1 95 ? 21.467 -2.276 -36.190 1.00 56.03 95 ASP A CA 1
ATOM 728 C C . ASP A 1 95 ? 21.919 -2.741 -37.596 1.00 56.03 95 ASP A C 1
ATOM 730 O O . ASP A 1 95 ? 22.030 -1.927 -38.511 1.00 56.03 95 ASP A O 1
ATOM 734 N N . ASP A 1 96 ? 22.189 -4.036 -37.788 1.00 55.75 96 ASP A N 1
ATOM 735 C CA . ASP A 1 96 ? 22.970 -4.536 -38.914 1.00 55.75 96 ASP A CA 1
ATOM 736 C C . ASP A 1 96 ? 22.219 -5.363 -39.970 1.00 55.75 96 ASP A C 1
ATOM 738 O O . ASP A 1 96 ? 22.835 -5.590 -41.007 1.00 55.75 96 ASP A O 1
ATOM 742 N N . ASP A 1 97 ? 20.956 -5.815 -39.825 1.00 52.62 97 ASP A N 1
ATOM 743 C CA . ASP A 1 97 ? 20.441 -6.707 -40.897 1.00 52.62 97 ASP A CA 1
ATOM 744 C C . ASP A 1 97 ? 18.927 -6.913 -41.090 1.00 52.62 97 ASP A C 1
ATOM 746 O O . ASP A 1 97 ? 18.490 -8.038 -41.317 1.00 52.62 97 ASP A O 1
ATOM 750 N N . LEU A 1 98 ? 18.094 -5.865 -41.079 1.00 44.31 98 LEU A N 1
ATOM 751 C CA . LEU A 1 98 ? 16.739 -5.984 -41.648 1.00 44.31 98 LEU A CA 1
ATOM 752 C C . LEU A 1 98 ? 16.331 -4.738 -42.449 1.00 44.31 98 LEU A C 1
ATOM 754 O O . LEU A 1 98 ? 15.496 -3.940 -42.023 1.00 44.31 98 LEU A O 1
ATOM 758 N N . GLU A 1 99 ? 16.843 -4.636 -43.681 1.00 50.75 99 GLU A N 1
ATOM 759 C CA . GLU A 1 99 ? 16.074 -4.063 -44.796 1.00 50.75 99 GLU A CA 1
ATOM 760 C C . GLU A 1 99 ? 14.850 -4.965 -45.061 1.00 50.75 99 GLU A C 1
ATOM 762 O O . GLU A 1 99 ? 14.798 -5.724 -46.028 1.00 50.75 99 GLU A O 1
ATOM 767 N N . VAL A 1 100 ? 13.858 -4.941 -44.167 1.00 49.88 100 VAL A N 1
ATOM 768 C CA . VAL A 1 100 ? 12.532 -5.484 -44.473 1.00 49.88 100 VAL A CA 1
ATOM 769 C C . VAL A 1 100 ? 11.810 -4.420 -45.283 1.00 49.88 100 VAL A C 1
ATOM 771 O O . VAL A 1 100 ? 11.259 -3.455 -44.755 1.00 49.88 100 VAL A O 1
ATOM 774 N N . ASP A 1 101 ? 11.894 -4.612 -46.595 1.00 50.66 101 ASP A N 1
ATOM 775 C CA . ASP A 1 101 ? 11.032 -4.032 -47.614 1.00 50.66 101 ASP A CA 1
ATOM 776 C C . ASP A 1 101 ? 9.567 -4.238 -47.199 1.00 50.66 101 ASP A C 1
ATOM 778 O O . ASP A 1 101 ? 8.978 -5.306 -47.367 1.00 50.66 101 ASP A O 1
ATOM 782 N N . SER A 1 102 ? 9.010 -3.220 -46.546 1.00 46.78 102 SER A N 1
ATOM 783 C CA . SER A 1 102 ? 7.609 -3.151 -46.154 1.00 46.78 102 SER A CA 1
ATOM 784 C C . SER A 1 102 ? 6.787 -2.825 -47.397 1.00 46.78 102 SER A C 1
ATOM 786 O O . SER A 1 102 ? 6.353 -1.689 -47.587 1.00 46.78 102 SER A O 1
ATOM 788 N N . SER A 1 103 ? 6.588 -3.825 -48.253 1.00 47.00 103 SER A N 1
ATOM 789 C CA . SER A 1 103 ? 5.590 -3.761 -49.311 1.00 47.00 103 SER A CA 1
ATOM 790 C C . SER A 1 103 ? 4.200 -3.655 -48.684 1.00 47.00 103 SER A C 1
ATOM 792 O O . SER A 1 103 ? 3.787 -4.538 -47.931 1.00 47.00 103 SER A O 1
ATOM 794 N N . GLU A 1 104 ? 3.521 -2.552 -48.996 1.00 53.66 104 GLU A N 1
ATOM 795 C CA . GLU A 1 104 ? 2.095 -2.308 -48.791 1.00 53.66 104 GLU A CA 1
ATOM 796 C C . GLU A 1 104 ? 1.268 -3.554 -49.131 1.00 53.66 104 GLU A C 1
ATOM 798 O O . GLU A 1 104 ? 1.260 -3.994 -50.280 1.00 53.66 104 GLU A O 1
ATOM 803 N N . ASP A 1 105 ? 0.547 -4.092 -48.147 1.00 48.66 105 ASP A N 1
ATOM 804 C CA . ASP A 1 105 ? -0.578 -4.990 -48.398 1.00 48.66 105 ASP A CA 1
ATOM 805 C C . ASP A 1 105 ? -1.835 -4.310 -47.842 1.00 48.66 105 ASP A C 1
ATOM 807 O O . ASP A 1 105 ? -2.153 -4.358 -46.650 1.00 48.66 105 ASP A O 1
ATOM 811 N N . GLU A 1 106 ? -2.489 -3.557 -48.727 1.00 58.31 106 GLU A N 1
ATOM 812 C CA . GLU A 1 106 ? -3.866 -3.113 -48.560 1.00 58.31 106 GLU A CA 1
ATOM 813 C C . GLU A 1 106 ? -4.770 -4.347 -48.657 1.00 58.31 106 GLU A C 1
ATOM 815 O O . GLU A 1 106 ? -5.078 -4.821 -49.750 1.00 58.31 106 GLU A O 1
ATOM 820 N N . GLN A 1 107 ? -5.233 -4.850 -47.514 1.00 50.47 107 GLN A N 1
ATOM 821 C CA . GLN A 1 107 ? -6.375 -5.757 -47.474 1.00 50.47 107 GLN A CA 1
ATOM 822 C C . GLN A 1 107 ? -7.483 -5.149 -46.609 1.00 50.47 107 GLN A C 1
ATOM 824 O O . GLN A 1 107 ? -7.582 -5.373 -45.402 1.00 50.47 107 GLN A O 1
ATOM 829 N N . GLU A 1 108 ? -8.317 -4.334 -47.264 1.00 55.84 108 GLU A N 1
ATOM 830 C CA . GLU A 1 108 ? -9.745 -4.285 -46.955 1.00 55.84 108 GLU A CA 1
ATOM 831 C C . GLU A 1 108 ? -10.293 -5.701 -47.138 1.00 55.84 108 GLU A C 1
ATOM 833 O O . GLU A 1 108 ? -10.199 -6.229 -48.240 1.00 55.84 108 GLU A O 1
ATOM 838 N N . ASP A 1 109 ? -10.877 -6.307 -46.104 1.00 47.94 109 ASP A N 1
ATOM 839 C CA . ASP A 1 109 ? -11.955 -7.263 -46.343 1.00 47.94 109 ASP A CA 1
ATOM 840 C C . ASP A 1 109 ? -12.918 -7.399 -45.160 1.00 47.94 109 ASP A C 1
ATOM 842 O O . ASP A 1 109 ? -12.579 -7.308 -43.979 1.00 47.94 109 ASP A O 1
ATOM 846 N N . GLU A 1 110 ? -14.165 -7.557 -45.582 1.00 56.09 110 GLU A N 1
ATOM 847 C CA . GLU A 1 110 ? -15.442 -7.498 -44.895 1.00 56.09 110 GLU A CA 1
ATOM 848 C C . GLU A 1 110 ? -15.584 -8.361 -43.637 1.00 56.09 110 GLU A C 1
ATOM 850 O O . GLU A 1 110 ? -15.155 -9.511 -43.548 1.00 56.09 110 GLU A O 1
ATOM 855 N N . ALA A 1 111 ? -16.350 -7.816 -42.693 1.00 55.94 111 ALA A N 1
ATOM 856 C CA . ALA A 1 111 ? -16.959 -8.556 -41.603 1.00 55.94 111 ALA A CA 1
ATOM 857 C C . ALA A 1 111 ? -18.013 -9.558 -42.111 1.00 55.94 111 ALA A C 1
ATOM 859 O O . ALA A 1 111 ? -18.928 -9.159 -42.835 1.00 55.94 111 ALA A O 1
ATOM 860 N N . PRO A 1 112 ? -18.007 -10.810 -41.623 1.00 59.66 112 PRO A N 1
ATOM 861 C CA . PRO A 1 112 ? -19.214 -11.617 -41.584 1.00 59.66 112 PRO A CA 1
ATOM 862 C C . PRO A 1 112 ? -19.826 -11.609 -40.176 1.00 59.66 112 PRO A C 1
ATOM 864 O O . PRO A 1 112 ? -19.210 -12.023 -39.193 1.00 59.66 112 PRO A O 1
ATOM 867 N N . GLU A 1 113 ? -21.080 -11.158 -40.102 1.00 57.03 113 GLU A N 1
ATOM 868 C CA . GLU A 1 113 ? -21.993 -11.436 -38.993 1.00 57.03 113 GLU A CA 1
ATOM 869 C C . GLU A 1 113 ? -22.102 -12.955 -38.791 1.00 57.03 113 GLU A C 1
ATOM 871 O O . GLU A 1 113 ? -22.487 -13.687 -39.705 1.00 57.03 113 GLU A O 1
ATOM 876 N N . ALA A 1 114 ? -21.776 -13.436 -37.590 1.00 52.91 114 ALA A N 1
ATOM 877 C CA . ALA A 1 114 ? -22.006 -14.819 -37.195 1.00 52.91 114 ALA A CA 1
ATOM 878 C C . ALA A 1 114 ? -23.080 -14.886 -36.104 1.00 52.91 114 ALA A C 1
ATOM 880 O O . ALA A 1 114 ? -22.923 -14.373 -34.994 1.00 52.91 114 ALA A O 1
ATOM 881 N N . ASP A 1 115 ? -24.171 -15.540 -36.491 1.00 57.25 115 ASP A N 1
ATOM 882 C CA . ASP A 1 115 ? -25.307 -15.998 -35.703 1.00 57.25 115 ASP A CA 1
ATOM 883 C C . ASP A 1 115 ? -24.900 -16.627 -34.359 1.00 57.25 115 ASP A C 1
ATOM 885 O O . ASP A 1 115 ? -24.007 -17.471 -34.287 1.00 57.25 115 ASP A O 1
ATOM 889 N N . ILE A 1 116 ? -25.621 -16.262 -33.295 1.00 57.97 116 ILE A N 1
ATOM 890 C CA . ILE A 1 116 ? -25.517 -16.855 -31.956 1.00 57.97 116 ILE A CA 1
ATOM 891 C C . ILE A 1 116 ? -26.497 -18.039 -31.872 1.00 57.97 116 ILE A C 1
ATOM 893 O O . ILE A 1 116 ? -27.705 -17.807 -31.741 1.00 57.97 116 ILE A O 1
ATOM 897 N N . PRO A 1 117 ? -26.046 -19.309 -31.861 1.00 57.78 117 PRO A N 1
ATOM 898 C CA . PRO A 1 117 ? -26.916 -20.413 -31.491 1.00 57.78 117 PRO A CA 1
ATOM 899 C C . PRO A 1 117 ? -27.082 -20.473 -29.966 1.00 57.78 117 PRO A C 1
ATOM 901 O O . PRO A 1 117 ? -26.156 -20.768 -29.213 1.00 57.78 117 PRO A O 1
ATOM 904 N N . LYS A 1 118 ? -28.312 -20.217 -29.513 1.00 57.94 118 LYS A N 1
ATOM 905 C CA . LYS A 1 118 ? -28.820 -20.633 -28.199 1.00 57.94 118 LYS A CA 1
ATOM 906 C C . LYS A 1 118 ? -29.098 -22.136 -28.218 1.00 57.94 118 LYS A C 1
ATOM 908 O O . LYS A 1 118 ? -29.887 -22.570 -29.052 1.00 57.94 118 LYS A O 1
ATOM 913 N N . ASN A 1 119 ? -28.484 -22.876 -27.294 1.00 50.91 119 ASN A N 1
ATOM 914 C CA . ASN A 1 119 ? -28.908 -24.146 -26.668 1.00 50.91 119 ASN A CA 1
ATOM 915 C C . ASN A 1 119 ? -27.658 -24.769 -26.019 1.00 50.91 119 ASN A C 1
ATOM 917 O O . ASN A 1 119 ? -26.565 -24.597 -26.539 1.00 50.91 119 ASN A O 1
ATOM 921 N N . SER A 1 120 ? -27.689 -25.517 -24.928 1.00 48.25 120 SER A N 1
ATOM 922 C CA . SER A 1 120 ? -28.725 -25.964 -23.999 1.00 48.25 120 SER A CA 1
ATOM 923 C C . SER A 1 120 ? -27.982 -26.590 -22.811 1.00 48.25 120 SER A C 1
ATOM 925 O O . SER A 1 120 ? -26.813 -26.955 -22.939 1.00 48.25 120 SER A O 1
ATOM 927 N N . ASP A 1 121 ? -28.678 -26.703 -21.687 1.00 54.47 121 ASP A N 1
ATOM 928 C CA . ASP A 1 121 ? -28.304 -27.454 -20.492 1.00 54.47 121 ASP A CA 1
ATOM 929 C C . ASP A 1 121 ? -27.742 -28.869 -20.749 1.00 54.47 121 ASP A C 1
ATOM 931 O O . ASP A 1 121 ? -27.996 -29.481 -21.7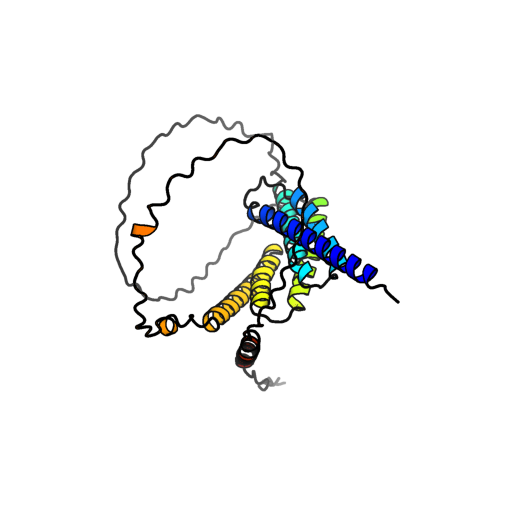87 1.00 54.47 121 ASP A O 1
ATOM 935 N N . ASP A 1 122 ? -27.066 -29.380 -19.712 1.00 57.81 122 ASP A N 1
ATOM 936 C CA . ASP A 1 122 ? -26.577 -30.751 -19.494 1.00 57.81 122 ASP A CA 1
ATOM 937 C C . ASP A 1 122 ? -25.313 -31.197 -20.244 1.00 57.81 122 ASP A C 1
ATOM 939 O O . ASP A 1 122 ? -25.409 -31.782 -21.316 1.00 57.81 122 ASP A O 1
ATOM 943 N N . VAL A 1 123 ? -24.141 -31.115 -19.588 1.00 53.31 123 VAL A N 1
ATOM 944 C CA . VAL A 1 123 ? -23.157 -32.218 -19.620 1.00 53.31 123 VAL A CA 1
ATOM 945 C C . VAL A 1 123 ? -22.445 -32.358 -18.271 1.00 53.31 123 VAL A C 1
ATOM 947 O O . VAL A 1 123 ? -22.001 -31.401 -17.642 1.00 53.31 123 VAL A O 1
ATOM 950 N N . ALA A 1 124 ? -22.389 -33.617 -17.855 1.00 49.91 124 ALA A N 1
ATOM 951 C CA . ALA A 1 124 ? -21.909 -34.171 -16.614 1.00 49.91 124 ALA A CA 1
ATOM 952 C C . ALA A 1 124 ? -20.448 -33.861 -16.256 1.00 49.91 124 ALA A C 1
ATOM 954 O O . ALA A 1 124 ? -19.570 -33.691 -17.098 1.00 49.91 124 ALA A O 1
ATOM 955 N N . LYS A 1 125 ? -20.226 -33.925 -14.938 1.00 55.31 125 LYS A N 1
ATOM 956 C CA . LYS A 1 125 ? -18.964 -34.260 -14.283 1.00 55.31 125 LYS A CA 1
ATOM 957 C C . LYS A 1 125 ? -18.277 -35.408 -15.024 1.00 55.31 125 LYS A C 1
ATOM 959 O O . LYS A 1 125 ? -18.771 -36.527 -14.954 1.00 55.31 125 LYS A O 1
ATOM 964 N N . ASP A 1 126 ? -17.112 -35.149 -15.600 1.00 50.69 126 ASP A N 1
ATOM 965 C CA . ASP A 1 126 ? -16.085 -36.175 -15.655 1.00 50.69 126 ASP A CA 1
ATOM 966 C C . ASP A 1 126 ? -14.700 -35.590 -15.403 1.00 50.69 126 ASP A C 1
ATOM 968 O O . ASP A 1 126 ? -14.265 -34.580 -15.951 1.00 50.69 126 ASP A O 1
ATOM 972 N N . ASN A 1 127 ? -14.075 -36.257 -14.449 1.00 56.62 127 ASN A N 1
ATOM 973 C CA . ASN A 1 127 ? -12.798 -36.019 -13.828 1.00 56.62 127 ASN A CA 1
ATOM 974 C C . ASN A 1 127 ? -11.699 -36.486 -14.788 1.00 56.62 127 ASN A C 1
ATOM 976 O O . ASN A 1 127 ? -11.462 -37.686 -14.913 1.00 56.62 127 ASN A O 1
ATOM 980 N N . ALA A 1 128 ? -11.036 -35.553 -15.466 1.00 46.41 128 ALA A N 1
ATOM 981 C CA . ALA A 1 128 ? -9.829 -35.834 -16.230 1.00 46.41 128 ALA A CA 1
ATOM 982 C C . ALA A 1 128 ? -8.657 -35.114 -15.564 1.00 46.41 128 ALA A C 1
ATOM 984 O O . ALA A 1 128 ? -8.424 -33.925 -15.769 1.00 46.41 128 ALA A O 1
ATOM 985 N N . ASN A 1 129 ? -7.939 -35.879 -14.745 1.00 50.06 129 ASN A N 1
ATOM 986 C CA . ASN A 1 129 ? -6.618 -35.574 -14.217 1.00 50.06 129 ASN A CA 1
ATOM 987 C C . ASN A 1 129 ? -5.637 -35.543 -15.407 1.00 50.06 129 ASN A C 1
ATOM 989 O O . ASN A 1 129 ? -4.956 -36.523 -15.700 1.00 50.06 129 ASN A O 1
ATOM 993 N N . GLY A 1 130 ? -5.690 -34.459 -16.182 1.00 42.94 130 GLY A N 1
ATOM 994 C CA . GLY A 1 130 ? -4.802 -34.196 -17.302 1.00 42.94 130 GLY A CA 1
ATOM 995 C C . GLY A 1 130 ? -3.484 -33.671 -16.765 1.00 42.94 130 GLY A C 1
ATOM 996 O O . GLY A 1 130 ? -3.379 -32.502 -16.406 1.00 42.94 130 GLY A O 1
ATOM 997 N N . GLU A 1 131 ? -2.498 -34.555 -16.695 1.00 51.47 131 GLU A N 1
ATOM 998 C CA . GLU A 1 131 ? -1.095 -34.236 -16.467 1.00 51.47 131 GLU A CA 1
ATOM 999 C C . GLU A 1 131 ? -0.609 -33.363 -17.639 1.00 51.47 131 GLU A C 1
ATOM 1001 O O . GLU A 1 131 ? -0.143 -33.846 -18.670 1.00 51.47 131 GLU A O 1
ATOM 1006 N N . PHE A 1 132 ? -0.829 -32.050 -17.528 1.00 41.59 132 PHE A N 1
ATOM 1007 C CA . PHE A 1 132 ? -0.321 -31.047 -18.457 1.00 41.59 132 PHE A CA 1
ATOM 1008 C C . PHE A 1 132 ? 1.177 -30.894 -18.189 1.00 41.59 132 PHE A C 1
ATOM 1010 O O . PHE A 1 132 ? 1.624 -30.020 -17.446 1.00 41.59 132 PHE A O 1
ATOM 1017 N N . SER A 1 133 ? 1.952 -31.823 -18.749 1.00 49.25 133 SER A N 1
ATOM 1018 C CA . SER A 1 133 ? 3.409 -31.761 -18.766 1.00 49.25 133 SER A CA 1
ATOM 1019 C C . SER A 1 133 ? 3.823 -30.648 -19.724 1.00 49.25 133 SER A C 1
ATOM 1021 O O . SER A 1 133 ? 4.066 -30.866 -20.911 1.00 49.25 133 SER A O 1
ATOM 1023 N N . THR A 1 134 ? 3.835 -29.423 -19.204 1.00 43.53 134 THR A N 1
ATOM 1024 C CA . THR A 1 134 ? 4.394 -28.253 -19.881 1.00 43.53 134 THR A CA 1
ATOM 1025 C C . THR A 1 134 ? 5.913 -28.389 -19.872 1.00 43.53 134 THR A C 1
ATOM 1027 O O . THR A 1 134 ? 6.601 -27.787 -19.054 1.00 43.53 134 THR A O 1
ATOM 1030 N N . GLU A 1 135 ? 6.462 -29.187 -20.787 1.00 47.53 135 GLU A N 1
ATOM 1031 C CA . GLU A 1 135 ? 7.849 -29.024 -21.232 1.00 47.53 135 GLU A CA 1
ATOM 1032 C C . GLU A 1 135 ? 7.929 -27.720 -22.048 1.00 47.53 135 GLU A C 1
ATOM 1034 O O . GLU A 1 135 ? 8.073 -27.713 -23.267 1.00 47.53 135 GLU A O 1
ATOM 1039 N N . HIS A 1 136 ? 7.754 -26.576 -21.381 1.00 42.50 136 HIS A N 1
ATOM 1040 C CA . HIS A 1 136 ? 8.268 -25.313 -21.889 1.00 42.50 136 HIS A CA 1
ATOM 1041 C C . HIS A 1 136 ? 9.760 -25.321 -21.584 1.00 42.50 136 HIS A C 1
ATOM 1043 O O . HIS A 1 136 ? 10.177 -25.041 -20.463 1.00 42.50 136 HIS A O 1
ATOM 1049 N N . GLY A 1 137 ? 10.552 -25.698 -22.588 1.00 43.84 137 GLY A N 1
ATOM 1050 C CA . GLY A 1 137 ? 11.967 -25.370 -22.629 1.00 43.84 137 GLY A CA 1
ATOM 1051 C C . GLY A 1 137 ? 12.089 -23.854 -22.609 1.00 43.84 137 GLY A C 1
ATOM 1052 O O . GLY A 1 137 ? 12.023 -23.205 -23.649 1.00 43.84 137 GLY A O 1
ATOM 1053 N N . THR A 1 138 ? 12.185 -23.285 -21.412 1.00 46.97 138 THR A N 1
ATOM 1054 C CA . THR A 1 138 ? 12.647 -21.923 -21.214 1.00 46.97 138 THR A CA 1
ATOM 1055 C C . THR A 1 138 ? 14.114 -21.918 -21.615 1.00 46.97 138 THR A C 1
ATOM 1057 O O . THR A 1 138 ? 15.004 -22.182 -20.811 1.00 46.97 138 THR A O 1
ATOM 1060 N N . ASP A 1 139 ? 14.371 -21.645 -22.893 1.00 50.19 139 ASP A N 1
ATOM 1061 C CA . ASP A 1 139 ? 15.606 -20.988 -23.298 1.00 50.19 139 ASP A CA 1
ATOM 1062 C C . ASP A 1 139 ? 15.612 -19.645 -22.560 1.00 50.19 139 ASP A C 1
ATOM 1064 O O . ASP A 1 139 ? 15.047 -18.650 -23.016 1.00 50.19 139 ASP A O 1
ATOM 1068 N N . ILE A 1 140 ? 16.136 -19.672 -21.330 1.00 57.16 140 ILE A N 1
ATOM 1069 C CA . ILE A 1 140 ? 16.297 -18.506 -20.471 1.00 57.16 140 ILE A CA 1
ATOM 1070 C C . ILE A 1 140 ? 17.289 -17.619 -21.209 1.00 57.16 140 ILE A C 1
ATOM 1072 O O . ILE A 1 140 ? 18.502 -17.844 -21.175 1.00 57.16 140 ILE A O 1
ATOM 1076 N N . ALA A 1 141 ? 16.746 -16.647 -21.939 1.00 63.06 141 ALA A N 1
ATOM 1077 C CA . ALA A 1 141 ? 17.514 -15.532 -22.444 1.00 63.06 141 ALA A CA 1
ATOM 1078 C C . ALA A 1 141 ? 18.343 -14.987 -21.270 1.00 63.06 141 ALA A C 1
ATOM 1080 O O . ALA A 1 141 ? 17.799 -14.858 -20.169 1.00 63.06 141 ALA A O 1
ATOM 1081 N N . PRO A 1 142 ? 19.649 -14.740 -21.463 1.00 68.69 142 PRO A N 1
ATOM 1082 C CA . PRO A 1 142 ? 20.517 -14.286 -20.387 1.00 68.69 142 PRO A CA 1
ATOM 1083 C C . PRO A 1 142 ? 19.881 -13.063 -19.731 1.00 68.69 142 PRO A C 1
ATOM 1085 O O . PRO A 1 142 ? 19.599 -12.082 -20.421 1.00 68.69 142 PRO A O 1
ATOM 1088 N N . GLU A 1 143 ? 19.606 -13.158 -18.427 1.00 66.69 143 GLU A N 1
ATOM 1089 C CA . GLU A 1 143 ? 18.988 -12.076 -17.666 1.00 66.69 143 GLU A CA 1
ATOM 1090 C C . GLU A 1 143 ? 19.792 -10.799 -17.905 1.00 66.69 143 GLU A C 1
ATOM 1092 O O . GLU A 1 143 ? 21.001 -10.743 -17.652 1.00 66.69 143 GLU A O 1
ATOM 1097 N N . ALA A 1 144 ? 19.131 -9.790 -18.475 1.00 69.06 144 ALA A N 1
ATOM 1098 C CA . ALA A 1 144 ? 19.750 -8.493 -18.658 1.00 69.06 144 ALA A CA 1
ATOM 1099 C C . ALA A 1 144 ? 20.209 -7.985 -17.281 1.00 69.06 144 ALA A C 1
ATOM 1101 O O . ALA A 1 144 ? 19.469 -8.133 -16.305 1.00 69.06 144 ALA A O 1
ATOM 1102 N N . PRO A 1 145 ? 21.417 -7.405 -17.173 1.00 76.19 145 PRO A N 1
ATOM 1103 C CA . PRO A 1 145 ? 21.915 -6.917 -15.899 1.00 76.19 145 PRO A CA 1
ATOM 1104 C C . PRO A 1 145 ? 20.946 -5.869 -15.346 1.00 76.19 145 PRO A C 1
ATOM 1106 O O . PRO A 1 145 ? 20.708 -4.836 -15.977 1.00 76.19 145 PRO A O 1
ATOM 1109 N N . VAL A 1 146 ? 20.388 -6.152 -14.169 1.00 79.44 146 VAL A N 1
ATOM 1110 C CA . VAL A 1 146 ? 19.562 -5.205 -13.421 1.00 79.44 146 VAL A CA 1
ATOM 1111 C C . VAL A 1 146 ? 20.407 -3.961 -13.147 1.00 79.44 146 VAL A C 1
ATOM 1113 O O . VAL A 1 146 ? 21.586 -4.049 -12.800 1.00 79.44 146 VAL A O 1
ATOM 1116 N N . THR A 1 147 ? 19.839 -2.778 -13.371 1.00 87.50 147 THR A N 1
ATOM 1117 C CA . THR A 1 147 ? 20.563 -1.532 -13.112 1.00 87.50 147 THR A CA 1
ATOM 1118 C C . THR A 1 147 ? 20.683 -1.305 -11.601 1.00 87.50 147 THR A C 1
ATOM 1120 O O . THR A 1 147 ? 19.768 -1.620 -10.845 1.00 87.50 147 THR A O 1
ATOM 1123 N N . GLU A 1 148 ? 21.771 -0.675 -11.145 1.00 90.50 148 GLU A N 1
ATOM 1124 C CA . GLU A 1 148 ? 21.948 -0.300 -9.726 1.00 90.50 148 GLU A CA 1
ATOM 1125 C C . GLU A 1 148 ? 20.773 0.559 -9.197 1.00 90.50 148 GLU A C 1
ATOM 1127 O O . GLU A 1 148 ? 20.461 0.552 -8.006 1.00 90.50 148 GLU A O 1
ATOM 1132 N N . LYS A 1 149 ? 20.101 1.315 -10.083 1.00 90.50 149 LYS A N 1
ATOM 1133 C CA . LYS A 1 149 ? 18.908 2.108 -9.745 1.00 90.50 149 LYS A CA 1
ATOM 1134 C C . LYS A 1 149 ? 17.708 1.201 -9.443 1.00 90.50 149 LYS A C 1
ATOM 1136 O O . LYS A 1 149 ? 17.082 1.385 -8.399 1.00 90.50 149 LYS A O 1
ATOM 1141 N N . ALA A 1 150 ? 17.449 0.203 -10.288 1.00 90.38 150 ALA A N 1
ATOM 1142 C CA . ALA A 1 150 ? 16.369 -0.760 -10.091 1.00 90.38 150 ALA A CA 1
ATOM 1143 C C . ALA A 1 150 ? 16.586 -1.618 -8.830 1.00 90.38 150 ALA A C 1
ATOM 1145 O O . ALA A 1 150 ? 15.638 -1.838 -8.081 1.00 90.38 150 ALA A O 1
ATOM 1146 N N . GLU A 1 151 ? 17.824 -2.021 -8.523 1.00 91.12 151 GLU A N 1
ATOM 1147 C CA . GLU A 1 151 ? 18.137 -2.752 -7.281 1.00 91.12 151 GLU A CA 1
ATOM 1148 C C . GLU A 1 151 ? 17.794 -1.933 -6.027 1.00 91.12 151 GLU A C 1
ATOM 1150 O O . GLU A 1 151 ? 17.113 -2.424 -5.127 1.00 91.12 151 GLU A O 1
ATOM 1155 N N . LYS A 1 152 ? 18.181 -0.650 -5.987 1.00 94.12 152 LYS A N 1
ATOM 1156 C CA . LYS A 1 152 ? 17.835 0.251 -4.871 1.00 94.12 152 LYS A CA 1
ATOM 1157 C C . LYS A 1 152 ? 16.329 0.453 -4.733 1.00 94.12 152 LYS A C 1
ATOM 1159 O O . LYS A 1 152 ? 15.821 0.598 -3.623 1.00 94.12 152 LYS A O 1
ATOM 1164 N N . GLN A 1 153 ? 15.610 0.490 -5.853 1.00 93.75 153 GLN A N 1
ATOM 1165 C CA . GLN A 1 153 ? 14.156 0.608 -5.836 1.00 93.75 153 GLN A CA 1
ATOM 1166 C C . GLN A 1 153 ? 13.487 -0.663 -5.312 1.00 93.75 153 GLN A C 1
ATOM 1168 O O . GLN A 1 153 ? 12.533 -0.562 -4.541 1.00 93.75 153 GLN A O 1
ATOM 1173 N N . LEU A 1 154 ? 14.001 -1.841 -5.669 1.00 92.00 154 LEU A N 1
ATOM 1174 C CA . LEU A 1 154 ? 13.526 -3.114 -5.127 1.00 92.00 154 LEU A CA 1
ATOM 1175 C C . LEU A 1 154 ? 13.790 -3.219 -3.621 1.00 92.00 154 LEU A C 1
ATOM 1177 O O . LEU A 1 154 ? 12.872 -3.554 -2.879 1.00 92.00 154 LEU A O 1
ATOM 1181 N N . GLU A 1 155 ? 14.966 -2.816 -3.136 1.00 94.44 155 GLU A N 1
ATOM 1182 C CA . GLU A 1 155 ? 15.260 -2.787 -1.694 1.00 94.44 155 GLU A 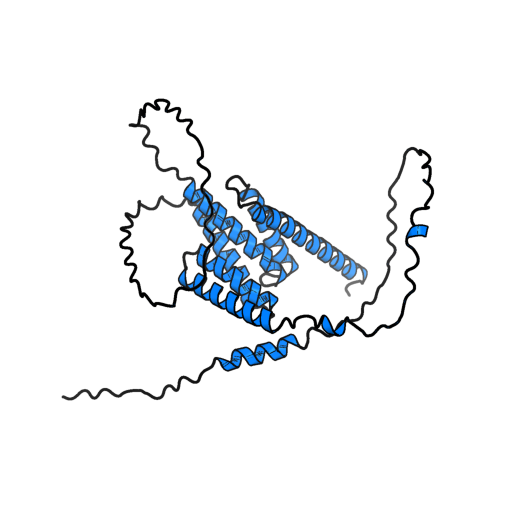CA 1
ATOM 1183 C C . GLU A 1 155 ? 14.315 -1.831 -0.934 1.00 94.44 155 GLU A C 1
ATOM 1185 O O . GLU A 1 155 ? 13.740 -2.175 0.106 1.00 94.44 155 GLU A O 1
ATOM 1190 N N . ALA A 1 156 ? 14.076 -0.631 -1.476 1.00 95.38 156 ALA A N 1
ATOM 1191 C CA . ALA A 1 156 ? 13.107 0.315 -0.915 1.00 95.38 156 ALA A CA 1
ATOM 1192 C C . ALA A 1 156 ? 11.667 -0.239 -0.939 1.00 95.38 156 ALA A C 1
ATOM 1194 O O . ALA A 1 156 ? 10.888 -0.026 -0.005 1.00 95.38 156 ALA A O 1
ATOM 1195 N N . SER A 1 157 ? 11.318 -0.976 -1.994 1.00 94.00 157 SER A N 1
ATOM 1196 C CA . SER A 1 157 ? 10.040 -1.673 -2.123 1.00 94.00 157 SER A CA 1
ATOM 1197 C C . SER A 1 157 ? 9.870 -2.734 -1.034 1.00 94.00 157 SER A C 1
ATOM 1199 O O . SER A 1 157 ? 8.879 -2.711 -0.301 1.00 94.00 157 SER A O 1
ATOM 1201 N N . GLU A 1 158 ? 10.840 -3.637 -0.896 1.00 92.44 158 GLU A N 1
ATOM 1202 C CA . GLU A 1 158 ? 10.819 -4.736 0.071 1.00 92.44 158 GLU A CA 1
ATOM 1203 C C . GLU A 1 158 ? 10.713 -4.229 1.505 1.00 92.44 158 GLU A C 1
ATOM 1205 O O . GLU A 1 158 ? 9.836 -4.664 2.255 1.00 92.44 158 GLU A O 1
ATOM 1210 N N . THR A 1 159 ? 11.555 -3.262 1.872 1.00 95.50 159 THR A N 1
ATOM 1211 C CA . THR A 1 159 ? 11.549 -2.672 3.216 1.00 95.50 159 THR A CA 1
ATOM 1212 C C . THR A 1 159 ? 10.201 -2.037 3.548 1.00 95.50 159 THR A C 1
ATOM 1214 O O . THR A 1 159 ? 9.653 -2.279 4.626 1.00 95.50 159 THR A O 1
ATOM 1217 N N . SER A 1 160 ? 9.613 -1.275 2.622 1.00 95.31 160 SER A N 1
ATOM 1218 C CA . SER A 1 160 ? 8.315 -0.637 2.852 1.00 95.31 160 SER A CA 1
ATOM 1219 C C . SER A 1 160 ? 7.161 -1.645 2.910 1.00 95.31 160 SER A C 1
ATOM 1221 O O . SER A 1 160 ? 6.275 -1.526 3.761 1.00 95.31 160 SER A O 1
ATOM 1223 N N . LEU A 1 161 ? 7.161 -2.664 2.046 1.00 93.69 161 LEU A N 1
ATOM 1224 C CA . LEU A 1 161 ? 6.128 -3.703 2.061 1.00 93.69 161 LEU A CA 1
ATOM 1225 C C . LEU A 1 161 ? 6.216 -4.593 3.308 1.00 93.69 161 LEU A C 1
ATOM 1227 O O . LEU A 1 161 ? 5.177 -4.963 3.858 1.00 93.69 161 LEU A O 1
ATOM 1231 N N . GLU A 1 162 ? 7.421 -4.879 3.802 1.00 93.56 162 GLU A N 1
ATOM 1232 C CA . GLU A 1 162 ? 7.615 -5.626 5.047 1.00 93.56 162 GLU A CA 1
ATOM 1233 C C . GLU A 1 162 ? 7.105 -4.835 6.261 1.00 93.56 162 GLU A C 1
ATOM 1235 O O . GLU A 1 162 ? 6.444 -5.396 7.138 1.00 93.56 162 GLU A O 1
ATOM 1240 N N . VAL A 1 163 ? 7.301 -3.509 6.296 1.00 95.50 163 VAL A N 1
ATOM 1241 C CA . VAL A 1 163 ? 6.687 -2.655 7.330 1.00 95.50 163 VAL A CA 1
ATOM 1242 C C . VAL A 1 163 ? 5.160 -2.708 7.243 1.00 95.50 163 VAL A C 1
ATOM 1244 O O . VAL A 1 163 ? 4.502 -2.921 8.264 1.00 95.50 163 VAL A O 1
ATOM 1247 N N . ALA A 1 164 ? 4.580 -2.586 6.044 1.00 93.31 164 ALA A N 1
ATOM 1248 C CA . ALA A 1 164 ? 3.130 -2.678 5.855 1.00 93.31 164 ALA A CA 1
ATOM 1249 C C . ALA A 1 164 ? 2.568 -4.032 6.328 1.00 93.31 164 ALA A C 1
ATOM 1251 O O . ALA A 1 164 ? 1.541 -4.078 7.012 1.00 93.31 164 ALA A O 1
ATOM 1252 N N . ARG A 1 165 ? 3.267 -5.129 6.024 1.00 91.25 165 ARG A N 1
ATOM 1253 C CA . ARG A 1 165 ? 2.935 -6.475 6.504 1.00 91.25 165 ARG A CA 1
ATOM 1254 C C . ARG A 1 165 ? 3.022 -6.569 8.027 1.00 91.25 165 ARG A C 1
ATOM 1256 O O . ARG A 1 165 ? 2.081 -7.046 8.658 1.00 91.25 165 ARG A O 1
ATOM 1263 N N . SER A 1 166 ? 4.099 -6.057 8.624 1.00 94.38 166 SER A N 1
ATOM 1264 C CA . SER A 1 166 ? 4.282 -6.032 10.080 1.00 94.38 166 SER A CA 1
ATOM 1265 C C . SER A 1 166 ? 3.171 -5.252 10.785 1.00 94.38 166 SER A C 1
ATOM 1267 O O . SER A 1 166 ? 2.716 -5.662 11.853 1.00 94.38 166 SER A O 1
ATOM 1269 N N . ILE A 1 167 ? 2.690 -4.157 10.182 1.00 93.94 167 ILE A N 1
ATOM 1270 C CA . ILE A 1 167 ? 1.524 -3.424 10.687 1.00 93.94 167 ILE A CA 1
ATOM 1271 C C . ILE A 1 167 ? 0.300 -4.342 10.680 1.00 93.94 167 ILE A C 1
ATOM 1273 O O . ILE A 1 167 ? -0.298 -4.521 11.737 1.00 93.94 167 ILE A O 1
ATOM 1277 N N . CYS A 1 168 ? -0.031 -4.988 9.554 1.00 90.31 168 CYS A N 1
ATOM 1278 C CA . CYS A 1 168 ? -1.150 -5.939 9.475 1.00 90.31 168 CYS A CA 1
ATOM 1279 C C . CYS A 1 168 ? -1.053 -7.096 10.479 1.00 90.31 168 CYS A C 1
ATOM 1281 O O . CYS A 1 168 ? -2.076 -7.549 10.987 1.00 90.31 168 CYS A O 1
ATOM 1283 N N . ASP A 1 169 ? 0.151 -7.595 10.755 1.00 89.38 169 ASP A N 1
ATOM 1284 C CA . ASP A 1 169 ? 0.365 -8.680 11.715 1.00 89.38 169 ASP A CA 1
ATOM 1285 C C . ASP A 1 169 ? 0.139 -8.246 13.170 1.00 89.38 169 ASP A C 1
ATOM 1287 O O . ASP A 1 169 ? -0.237 -9.078 13.995 1.00 89.38 169 ASP A O 1
ATOM 1291 N N . LYS A 1 170 ? 0.337 -6.959 13.481 1.00 93.00 170 LYS A N 1
ATOM 1292 C CA . LYS A 1 170 ? 0.166 -6.389 14.828 1.00 93.00 170 LYS A CA 1
ATOM 1293 C C . LYS A 1 170 ? -1.247 -5.883 15.119 1.00 93.00 170 LYS A C 1
ATOM 1295 O O . LYS A 1 170 ? -1.550 -5.637 16.284 1.00 93.00 170 LYS A O 1
ATOM 1300 N N . GLN A 1 171 ? -2.085 -5.684 14.102 1.00 90.94 171 GLN A N 1
ATOM 1301 C CA . GLN A 1 171 ? -3.453 -5.203 14.306 1.00 90.94 171 GLN A CA 1
ATOM 1302 C C . GLN A 1 171 ? -4.380 -6.297 14.837 1.00 90.94 171 GLN A C 1
ATOM 1304 O O . GLN A 1 171 ? -4.181 -7.487 14.586 1.00 90.94 171 GLN A O 1
ATOM 1309 N N . GLU A 1 172 ? -5.420 -5.873 15.559 1.00 83.62 172 GLU A N 1
ATOM 1310 C CA . GLU A 1 172 ? -6.492 -6.767 15.991 1.00 83.62 172 GLU A CA 1
ATOM 1311 C C . GLU A 1 172 ? -7.128 -7.463 14.783 1.00 83.62 172 GLU A C 1
ATOM 1313 O O . GLU A 1 172 ? -7.260 -6.880 13.703 1.00 83.62 172 GLU A O 1
ATOM 1318 N N . GLN A 1 173 ? -7.540 -8.721 14.967 1.00 84.00 173 GLN A N 1
ATOM 1319 C CA . GLN A 1 173 ? -8.208 -9.517 13.934 1.00 84.00 173 GLN A CA 1
ATOM 1320 C C . GLN A 1 173 ? -9.656 -9.055 13.732 1.00 84.00 173 GLN A C 1
ATOM 1322 O O . GLN A 1 173 ? -10.612 -9.804 13.931 1.00 84.00 173 GLN A O 1
ATOM 1327 N N . THR A 1 174 ? -9.827 -7.799 13.332 1.00 86.38 174 THR A N 1
ATOM 1328 C CA . THR A 1 174 ? -11.098 -7.323 12.803 1.00 86.38 174 THR A CA 1
ATOM 1329 C C . THR A 1 174 ? -11.287 -7.883 11.398 1.00 86.38 174 THR A C 1
ATOM 1331 O O . THR A 1 174 ? -10.328 -8.200 10.687 1.00 86.38 174 THR A O 1
ATOM 1334 N N . THR A 1 175 ? -12.539 -8.013 10.971 1.00 81.94 175 THR A N 1
ATOM 1335 C CA . THR A 1 175 ? -12.864 -8.479 9.617 1.00 81.94 175 THR A CA 1
ATOM 1336 C C . THR A 1 175 ? -12.222 -7.611 8.538 1.00 81.94 175 THR A C 1
ATOM 1338 O O . THR A 1 175 ? -11.682 -8.144 7.572 1.00 81.94 175 THR A O 1
ATOM 1341 N N . GLU A 1 176 ? -12.194 -6.294 8.745 1.00 85.56 176 GLU A N 1
ATOM 1342 C CA . GLU A 1 176 ? -11.548 -5.337 7.845 1.00 85.56 176 GLU A CA 1
ATOM 1343 C C . GLU A 1 176 ? -10.036 -5.588 7.720 1.00 85.56 176 GLU A C 1
ATOM 1345 O O . GLU A 1 176 ? -9.487 -5.585 6.615 1.00 85.56 176 GLU A O 1
ATOM 1350 N N . TRP A 1 177 ? -9.346 -5.838 8.838 1.00 87.88 177 TRP A N 1
ATOM 1351 C CA . TRP A 1 177 ? -7.912 -6.133 8.818 1.00 87.88 177 TRP A CA 1
ATOM 1352 C C . TRP A 1 177 ? -7.609 -7.507 8.235 1.00 87.88 177 TRP A C 1
ATOM 1354 O O . TRP A 1 177 ? -6.609 -7.645 7.536 1.00 87.88 177 TRP A O 1
ATOM 1364 N N . MET A 1 178 ? -8.465 -8.505 8.457 1.00 84.50 178 MET A N 1
ATOM 1365 C CA . MET A 1 178 ? -8.313 -9.827 7.845 1.00 84.50 178 MET A CA 1
ATOM 1366 C C . MET A 1 178 ? -8.455 -9.775 6.322 1.00 84.50 178 MET A C 1
ATOM 1368 O O . MET A 1 178 ? -7.642 -10.375 5.618 1.00 84.50 178 MET A O 1
ATOM 1372 N N . GLU A 1 179 ? -9.435 -9.026 5.811 1.00 84.44 179 GLU A N 1
ATOM 1373 C CA . GLU A 1 179 ? -9.608 -8.807 4.372 1.00 84.44 179 GLU A CA 1
ATOM 1374 C C . GLU A 1 179 ? -8.392 -8.087 3.779 1.00 84.44 179 GLU A C 1
ATOM 1376 O O . GLU A 1 179 ? -7.770 -8.591 2.839 1.00 84.44 179 GLU A O 1
ATOM 1381 N N . LYS A 1 180 ? -7.990 -6.956 4.383 1.00 85.56 180 LYS A N 1
ATOM 1382 C CA . LYS A 1 180 ? -6.797 -6.203 3.965 1.00 85.56 180 LYS A CA 1
ATOM 1383 C C . LYS A 1 180 ? -5.554 -7.084 3.971 1.00 85.56 180 LYS A C 1
ATOM 1385 O O . LYS A 1 180 ? -4.831 -7.116 2.983 1.00 85.56 180 LYS A O 1
ATOM 1390 N N . LYS A 1 181 ? -5.311 -7.820 5.055 1.00 88.06 181 LYS A N 1
ATOM 1391 C CA . LYS A 1 181 ? -4.143 -8.693 5.208 1.00 88.06 181 LYS A CA 1
ATOM 1392 C C . LYS A 1 181 ? -4.089 -9.750 4.112 1.00 88.06 181 LYS A C 1
ATOM 1394 O O . LYS A 1 181 ? -3.030 -9.964 3.532 1.00 88.06 181 LYS A O 1
ATOM 1399 N N . ALA A 1 182 ? -5.208 -10.400 3.813 1.00 85.06 182 ALA A N 1
ATOM 1400 C CA . ALA A 1 182 ? -5.224 -11.500 2.863 1.00 85.06 182 ALA A CA 1
ATOM 1401 C C . ALA A 1 182 ? -5.067 -11.028 1.403 1.00 85.06 182 ALA A C 1
ATOM 1403 O O . ALA A 1 182 ? -4.226 -11.566 0.682 1.00 85.06 182 ALA A O 1
ATOM 1404 N N . ASP A 1 183 ? -5.784 -9.975 0.995 1.00 82.56 183 ASP A N 1
ATOM 1405 C CA . ASP A 1 183 ? -5.647 -9.368 -0.341 1.00 82.56 183 ASP A CA 1
ATOM 1406 C C . ASP A 1 183 ? -4.217 -8.848 -0.577 1.00 82.56 183 ASP A C 1
ATOM 1408 O O . ASP A 1 183 ? -3.592 -9.062 -1.618 1.00 82.56 183 ASP A O 1
ATOM 1412 N N . LYS A 1 184 ? -3.655 -8.186 0.435 1.00 85.31 184 LYS A N 1
ATOM 1413 C CA . LYS A 1 184 ? -2.419 -7.414 0.283 1.00 85.31 184 LYS A CA 1
ATOM 1414 C C . LYS A 1 184 ? -1.173 -8.280 0.449 1.00 85.31 184 LYS A C 1
ATOM 1416 O O . LYS A 1 184 ? -0.198 -8.041 -0.260 1.00 85.31 184 LYS A O 1
ATOM 1421 N N . ASN A 1 185 ? -1.229 -9.333 1.271 1.00 85.88 185 ASN A N 1
ATOM 1422 C CA . ASN A 1 185 ? -0.185 -10.361 1.308 1.00 85.88 185 ASN A CA 1
ATOM 1423 C C . ASN A 1 185 ? -0.125 -11.147 -0.006 1.00 85.88 185 ASN A C 1
ATOM 1425 O O . ASN A 1 185 ? 0.969 -11.425 -0.488 1.00 85.88 185 ASN A O 1
ATOM 1429 N N . GLY A 1 186 ? -1.273 -11.451 -0.626 1.00 86.12 186 GLY A N 1
ATOM 1430 C CA . GLY A 1 186 ? -1.295 -12.083 -1.948 1.00 86.12 186 GLY A CA 1
ATOM 1431 C C . GLY A 1 186 ? -0.556 -11.247 -2.997 1.00 86.12 186 GLY A C 1
ATOM 1432 O O . GLY A 1 186 ? 0.261 -11.773 -3.750 1.00 86.12 186 GLY A O 1
ATOM 1433 N N . ALA A 1 187 ? -0.772 -9.928 -2.993 1.00 80.75 187 ALA A N 1
ATOM 1434 C CA . ALA A 1 187 ? -0.039 -9.005 -3.860 1.00 80.75 187 ALA A CA 1
ATOM 1435 C C . ALA A 1 187 ? 1.468 -8.946 -3.545 1.00 80.75 187 ALA A C 1
ATOM 1437 O O . ALA A 1 187 ? 2.270 -8.920 -4.473 1.00 80.75 187 ALA A O 1
ATOM 1438 N N . TYR A 1 188 ? 1.851 -8.950 -2.263 1.00 85.88 188 TYR A N 1
ATOM 1439 C CA . TYR A 1 188 ? 3.256 -8.971 -1.840 1.00 85.88 188 TYR A CA 1
ATOM 1440 C C . TYR A 1 188 ? 3.994 -10.206 -2.365 1.00 85.88 188 TYR A C 1
ATOM 1442 O O . TYR A 1 188 ? 4.998 -10.071 -3.055 1.00 85.88 188 TYR A O 1
ATOM 1450 N N . TYR A 1 189 ? 3.467 -11.404 -2.105 1.00 87.31 189 TYR A N 1
ATOM 1451 C CA . TYR A 1 189 ? 4.105 -12.647 -2.544 1.00 87.31 189 TYR A CA 1
ATOM 1452 C C . TYR A 1 189 ? 4.175 -12.756 -4.065 1.00 87.31 189 TYR A C 1
ATOM 1454 O O . TYR A 1 189 ? 5.199 -13.154 -4.607 1.00 87.31 189 TYR A O 1
ATOM 1462 N N . ARG A 1 190 ? 3.123 -12.312 -4.763 1.00 82.94 190 ARG A N 1
ATOM 1463 C CA . ARG A 1 190 ? 3.115 -12.259 -6.226 1.00 82.94 190 ARG A CA 1
ATOM 1464 C C . ARG A 1 190 ? 4.207 -11.344 -6.786 1.00 82.94 190 ARG A C 1
ATOM 1466 O O . ARG A 1 190 ? 4.724 -11.631 -7.856 1.00 82.94 190 ARG A O 1
ATOM 1473 N N . ASN A 1 191 ? 4.519 -10.241 -6.109 1.00 77.69 191 ASN A N 1
ATOM 1474 C CA . ASN A 1 191 ? 5.564 -9.317 -6.549 1.00 77.69 191 ASN A CA 1
ATOM 1475 C C . ASN A 1 191 ? 6.983 -9.850 -6.306 1.00 77.69 191 ASN A C 1
ATOM 1477 O O . ASN A 1 191 ? 7.899 -9.387 -6.971 1.00 77.69 191 ASN A O 1
ATOM 1481 N N . ASN A 1 192 ? 7.145 -10.812 -5.396 1.00 79.38 192 ASN A N 1
ATOM 1482 C CA . ASN A 1 192 ? 8.415 -11.480 -5.102 1.00 79.38 192 ASN A CA 1
ATOM 1483 C C . ASN A 1 192 ? 8.529 -12.851 -5.795 1.00 79.38 192 ASN A C 1
ATOM 1485 O O . ASN A 1 192 ? 9.290 -13.701 -5.342 1.00 79.38 192 ASN A O 1
ATOM 1489 N N . ASP A 1 193 ? 7.702 -13.099 -6.817 1.00 83.75 193 ASP A N 1
ATOM 1490 C CA . ASP A 1 193 ? 7.616 -14.364 -7.558 1.00 83.75 193 ASP A CA 1
ATOM 1491 C C . ASP A 1 193 ? 7.366 -15.620 -6.688 1.00 83.75 193 ASP A C 1
ATOM 1493 O O . ASP A 1 193 ? 7.540 -16.756 -7.130 1.00 83.75 193 ASP A O 1
ATOM 1497 N N . ASP A 1 194 ? 6.861 -15.441 -5.463 1.00 88.62 194 ASP A N 1
ATOM 1498 C CA . ASP A 1 194 ? 6.434 -16.519 -4.568 1.00 88.62 194 ASP A CA 1
ATOM 1499 C C . ASP A 1 194 ? 4.951 -16.843 -4.812 1.00 88.62 194 ASP A C 1
ATOM 1501 O O . ASP A 1 194 ? 4.046 -16.504 -4.040 1.00 88.62 194 ASP A O 1
ATOM 1505 N N . PHE A 1 195 ? 4.677 -17.471 -5.956 1.00 89.75 195 PHE A N 1
ATOM 1506 C CA . PHE A 1 195 ? 3.308 -17.769 -6.387 1.00 89.75 195 PHE A CA 1
ATOM 1507 C C . PHE A 1 195 ? 2.576 -18.745 -5.457 1.00 89.75 195 PHE A C 1
ATOM 1509 O O . PHE A 1 195 ? 1.350 -18.672 -5.350 1.00 89.75 195 PHE A O 1
ATOM 1516 N N . GLU A 1 196 ? 3.298 -19.624 -4.760 1.00 92.06 196 GLU A N 1
ATOM 1517 C CA . GLU A 1 196 ? 2.712 -20.581 -3.819 1.00 92.06 196 GLU A CA 1
ATOM 1518 C C . GLU A 1 196 ? 2.193 -19.863 -2.565 1.00 92.06 196 GLU A C 1
ATOM 1520 O O . GLU A 1 196 ? 1.021 -20.012 -2.198 1.00 92.06 196 GLU A O 1
ATOM 1525 N N . SER A 1 197 ? 3.006 -18.986 -1.964 1.00 90.75 197 SER A N 1
ATOM 1526 C CA . SER A 1 197 ? 2.565 -18.154 -0.836 1.00 90.75 197 SER A CA 1
ATOM 1527 C C . SER A 1 197 ? 1.482 -17.151 -1.239 1.00 90.75 197 SER A C 1
ATOM 1529 O O . SER A 1 197 ? 0.581 -16.850 -0.440 1.00 90.75 197 SER A O 1
ATOM 1531 N N . ALA A 1 198 ? 1.525 -16.648 -2.479 1.00 89.75 198 ALA A N 1
ATOM 1532 C CA . ALA A 1 198 ? 0.482 -15.788 -3.029 1.00 89.75 198 ALA A CA 1
ATOM 1533 C C . ALA A 1 198 ? -0.856 -16.532 -3.124 1.00 89.75 198 ALA A C 1
ATOM 1535 O O . ALA A 1 198 ? -1.863 -16.042 -2.609 1.00 89.75 198 ALA A O 1
ATOM 1536 N N . ALA A 1 199 ? -0.862 -17.734 -3.709 1.00 89.88 199 ALA A N 1
ATOM 1537 C CA . ALA A 1 199 ? -2.048 -18.581 -3.820 1.00 89.88 199 ALA A CA 1
ATOM 1538 C C . ALA A 1 199 ? -2.638 -18.904 -2.439 1.00 89.88 199 ALA A C 1
ATOM 1540 O O . ALA A 1 199 ? -3.818 -18.649 -2.197 1.00 89.88 199 ALA A O 1
ATOM 1541 N N . ALA A 1 200 ? -1.798 -19.331 -1.490 1.00 90.31 200 ALA A N 1
ATOM 1542 C CA . ALA A 1 200 ? -2.226 -19.604 -0.119 1.00 90.31 200 ALA A CA 1
ATOM 1543 C C . ALA A 1 200 ? -2.822 -18.366 0.581 1.00 90.31 200 ALA A C 1
ATOM 1545 O O . ALA A 1 200 ? -3.710 -18.485 1.431 1.00 90.31 200 ALA A O 1
ATOM 1546 N N . SER A 1 201 ? -2.346 -17.164 0.245 1.00 86.56 201 SER A N 1
ATOM 1547 C CA . SER A 1 201 ? -2.893 -15.909 0.774 1.00 86.56 201 SER A CA 1
ATOM 1548 C C . SER A 1 201 ? -4.249 -15.564 0.159 1.00 86.56 201 SER A C 1
ATOM 1550 O O . SER A 1 201 ? -5.151 -15.147 0.889 1.00 86.56 201 SER A O 1
ATOM 1552 N N . PHE A 1 202 ? -4.437 -15.801 -1.142 1.00 88.88 202 PHE A N 1
ATOM 1553 C CA . PHE A 1 202 ? -5.735 -15.620 -1.797 1.00 88.88 202 PHE A CA 1
ATOM 1554 C C . PHE A 1 202 ? -6.781 -16.629 -1.316 1.00 88.88 202 PHE A C 1
ATOM 1556 O O . PHE A 1 202 ? -7.933 -16.248 -1.112 1.00 88.88 202 PHE A O 1
ATOM 1563 N N . ASP A 1 203 ? -6.391 -17.872 -1.033 1.00 90.62 203 ASP A N 1
ATOM 1564 C CA . ASP A 1 203 ? -7.291 -18.861 -0.428 1.00 90.62 203 ASP A CA 1
ATOM 1565 C C . ASP A 1 203 ? -7.764 -18.414 0.960 1.00 90.62 203 ASP A C 1
ATOM 1567 O O . ASP A 1 203 ? -8.957 -18.472 1.274 1.00 90.62 203 ASP A O 1
ATOM 1571 N N . LYS A 1 204 ? -6.853 -17.876 1.782 1.00 87.69 204 LYS A N 1
ATOM 1572 C CA . LYS A 1 204 ? -7.217 -17.258 3.067 1.00 87.69 204 LYS A CA 1
ATOM 1573 C C . LYS A 1 204 ? -8.164 -16.071 2.872 1.00 87.69 204 LYS A C 1
ATOM 1575 O O . LYS A 1 204 ? -9.126 -15.950 3.627 1.00 87.69 204 LYS A O 1
ATOM 1580 N N . ALA A 1 205 ? -7.937 -15.231 1.859 1.00 86.50 205 ALA A N 1
ATOM 1581 C CA . ALA A 1 205 ? -8.819 -14.106 1.538 1.00 86.50 205 ALA A CA 1
ATOM 1582 C C . ALA A 1 205 ? -10.228 -14.589 1.177 1.00 86.50 205 ALA A C 1
ATOM 1584 O O . ALA A 1 205 ? -11.220 -14.058 1.679 1.00 86.50 205 ALA A O 1
ATOM 1585 N N . ALA A 1 206 ? -10.318 -15.642 0.362 1.00 88.44 206 ALA A N 1
ATOM 1586 C CA . ALA A 1 206 ? -11.580 -16.254 -0.021 1.00 88.44 206 ALA A CA 1
ATOM 1587 C C . ALA A 1 206 ? -12.324 -16.838 1.191 1.00 88.44 206 ALA A C 1
ATOM 1589 O O . ALA A 1 206 ? -13.541 -16.682 1.290 1.00 88.44 206 ALA A O 1
ATOM 1590 N N . GLU A 1 207 ? -11.625 -17.473 2.135 1.00 89.62 207 GLU A N 1
ATOM 1591 C CA . GLU A 1 207 ? -12.235 -17.962 3.380 1.00 89.62 207 GLU A CA 1
ATOM 1592 C C . GLU A 1 207 ? -12.749 -16.821 4.270 1.00 89.62 207 GLU A C 1
ATOM 1594 O O . GLU A 1 207 ? -13.885 -16.888 4.745 1.00 89.62 207 GLU A O 1
ATOM 1599 N N . VAL A 1 208 ? -11.983 -15.736 4.433 1.00 86.12 208 VAL A N 1
ATOM 1600 C CA . VAL A 1 208 ? -12.438 -14.534 5.160 1.00 86.12 208 VAL A CA 1
ATOM 1601 C C . VAL A 1 208 ? -13.687 -13.947 4.502 1.00 86.12 208 VAL A C 1
ATOM 1603 O O . VAL A 1 208 ? -14.662 -13.638 5.188 1.00 86.12 208 VAL A O 1
ATOM 1606 N N . PHE A 1 209 ? -13.707 -13.864 3.171 1.00 86.06 209 PHE A N 1
ATOM 1607 C CA . PHE A 1 209 ? -14.863 -13.376 2.424 1.00 86.06 209 PHE A CA 1
ATOM 1608 C C . PHE A 1 209 ? -16.092 -14.280 2.597 1.00 86.06 209 PHE A C 1
ATOM 1610 O O . PHE A 1 209 ? -17.206 -13.792 2.783 1.00 86.06 209 PHE A O 1
ATOM 1617 N N . LYS A 1 210 ? -15.913 -15.608 2.620 1.00 89.75 210 LYS A N 1
ATOM 1618 C CA . LYS A 1 210 ? -17.000 -16.554 2.933 1.00 89.75 210 LYS A CA 1
ATOM 1619 C C . LYS A 1 210 ? -17.545 -16.342 4.345 1.00 89.75 210 LYS A C 1
ATOM 1621 O O . LYS A 1 210 ? -18.757 -16.431 4.531 1.00 89.75 210 LYS A O 1
ATOM 1626 N N . ILE A 1 211 ? -16.685 -16.082 5.331 1.00 86.25 211 ILE A N 1
ATOM 1627 C CA . ILE A 1 211 ? -17.112 -15.770 6.703 1.00 86.25 211 ILE A CA 1
ATOM 1628 C C . ILE A 1 211 ? -17.919 -14.470 6.709 1.00 86.25 211 ILE A C 1
ATOM 1630 O O . ILE A 1 211 ? -19.032 -14.472 7.225 1.00 86.25 211 ILE A O 1
ATOM 1634 N N . LEU A 1 212 ? -17.416 -13.412 6.068 1.00 83.69 212 LEU A N 1
ATOM 1635 C CA . LEU A 1 212 ? -18.111 -12.131 5.915 1.00 83.69 212 LEU A CA 1
ATOM 1636 C C . LEU A 1 212 ? -19.499 -12.294 5.288 1.00 83.69 212 LEU A C 1
ATOM 1638 O O . LEU A 1 212 ? -20.479 -11.792 5.825 1.00 83.69 212 LEU A O 1
ATOM 1642 N N . LEU A 1 213 ? -19.621 -13.065 4.207 1.00 85.12 213 LEU A N 1
ATOM 1643 C CA . LEU A 1 213 ? -20.916 -13.335 3.575 1.00 85.12 213 LEU A CA 1
ATOM 1644 C C . LEU A 1 213 ? -21.902 -14.072 4.495 1.00 85.12 213 LEU A C 1
ATOM 1646 O O . LEU A 1 213 ? -23.111 -13.915 4.338 1.00 85.12 213 LEU A O 1
ATOM 1650 N N . ARG A 1 214 ? -21.411 -14.888 5.437 1.00 86.81 214 ARG A N 1
ATOM 1651 C CA . ARG A 1 214 ? -22.254 -15.583 6.425 1.00 86.81 214 ARG A CA 1
ATOM 1652 C C . ARG A 1 214 ? -22.620 -14.686 7.608 1.00 86.81 214 ARG A C 1
ATOM 1654 O O . ARG A 1 214 ? -23.722 -14.818 8.134 1.00 86.81 214 ARG A O 1
ATOM 1661 N N . THR A 1 215 ? -21.708 -13.819 8.052 1.00 82.88 215 THR A N 1
ATOM 1662 C CA . THR A 1 215 ? -21.893 -12.959 9.235 1.00 82.88 215 THR A CA 1
ATOM 1663 C C . THR A 1 215 ? -22.619 -11.660 8.920 1.00 82.88 215 THR A C 1
ATOM 1665 O O . THR A 1 215 ? -23.341 -11.151 9.780 1.00 82.88 215 THR A O 1
ATOM 1668 N N . CYS A 1 216 ? -22.511 -11.152 7.691 1.00 77.62 216 CYS A N 1
ATOM 1669 C CA . CYS A 1 216 ? -23.408 -10.142 7.154 1.00 77.62 216 CYS A CA 1
ATOM 1670 C C . CYS A 1 216 ? -24.801 -10.764 7.022 1.00 77.62 216 CYS A C 1
ATOM 1672 O O . CYS A 1 216 ? -25.204 -11.207 5.945 1.00 77.62 216 CYS A O 1
ATOM 1674 N N . LYS A 1 217 ? -25.545 -10.818 8.137 1.00 69.31 217 LYS A N 1
ATOM 1675 C CA . LYS A 1 217 ? -26.982 -11.085 8.119 1.00 69.31 217 LYS A CA 1
ATOM 1676 C C . LYS A 1 217 ? -27.566 -10.218 7.016 1.00 69.31 217 LYS A C 1
ATOM 1678 O O . LYS A 1 217 ? -27.373 -9.000 7.032 1.00 69.31 217 LYS A O 1
ATOM 1683 N N . LYS A 1 218 ? -28.257 -10.848 6.058 1.00 67.38 218 LYS A N 1
ATOM 1684 C CA . LYS A 1 218 ? -29.149 -10.116 5.158 1.00 67.38 218 LYS A CA 1
ATOM 1685 C C . LYS A 1 218 ? -29.939 -9.171 6.062 1.00 67.38 218 LYS A C 1
ATOM 1687 O O . LYS A 1 218 ? -30.516 -9.674 7.027 1.00 67.38 218 LYS A O 1
ATOM 1692 N N . PRO A 1 219 ? -29.913 -7.846 5.839 1.00 64.44 219 PRO A N 1
ATOM 1693 C CA . PRO A 1 219 ? -30.843 -6.987 6.546 1.00 64.44 219 PRO A CA 1
ATOM 1694 C C . PRO A 1 219 ? -32.216 -7.610 6.322 1.00 64.44 219 PRO A C 1
ATOM 1696 O O . PRO A 1 219 ? -32.578 -7.874 5.170 1.00 64.44 219 PRO A O 1
ATOM 1699 N N . ASP A 1 220 ? -32.905 -7.962 7.408 1.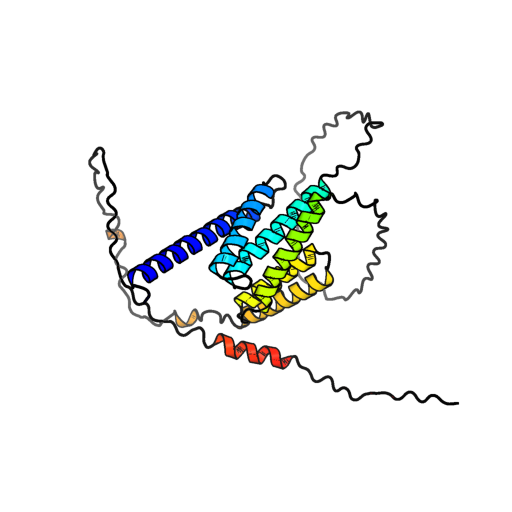00 63.88 220 ASP A N 1
ATOM 1700 C CA . ASP A 1 220 ? -34.263 -8.489 7.351 1.00 63.88 220 ASP A CA 1
ATOM 1701 C C . ASP A 1 220 ? -35.142 -7.362 6.806 1.00 63.88 220 ASP A C 1
ATOM 1703 O O . ASP A 1 220 ? -35.775 -6.610 7.549 1.00 63.88 220 ASP A O 1
ATOM 1707 N N . PHE A 1 221 ? -35.147 -7.225 5.478 1.00 58.38 221 PHE A N 1
ATOM 1708 C CA . PHE A 1 221 ? -36.016 -6.325 4.732 1.00 58.38 221 PHE A CA 1
ATOM 1709 C C . PHE A 1 221 ? -37.489 -6.646 5.016 1.00 58.38 221 PHE A C 1
ATOM 1711 O O . PHE A 1 221 ? -38.343 -5.783 4.850 1.00 58.38 221 PHE A O 1
ATOM 1718 N N . GLU A 1 222 ? -37.781 -7.853 5.511 1.00 64.69 222 GLU A N 1
ATOM 1719 C CA . GLU A 1 222 ? -39.107 -8.256 5.977 1.00 64.69 222 GLU A CA 1
ATOM 1720 C C . GLU A 1 222 ? -39.535 -7.558 7.278 1.00 64.69 222 GLU A C 1
ATOM 1722 O O . GLU A 1 222 ? -40.731 -7.428 7.507 1.00 64.69 222 GLU A O 1
ATOM 1727 N N . SER A 1 223 ? -38.613 -7.029 8.093 1.00 57.66 223 SER A N 1
ATOM 1728 C CA . SER A 1 223 ? -38.978 -6.283 9.313 1.00 57.66 223 SER A CA 1
ATOM 1729 C C . SER A 1 223 ? -39.260 -4.793 9.078 1.00 57.66 223 SER A C 1
ATOM 1731 O O . SER A 1 223 ? -39.846 -4.139 9.936 1.00 57.66 223 SER A O 1
ATOM 1733 N N . VAL A 1 224 ? -38.874 -4.255 7.911 1.00 56.12 224 VAL A N 1
ATOM 1734 C CA . VAL A 1 224 ? -39.144 -2.858 7.513 1.00 56.12 224 VAL A CA 1
ATOM 1735 C C . VAL A 1 224 ? -40.499 -2.716 6.816 1.00 56.12 224 VAL A C 1
ATOM 1737 O O . VAL A 1 224 ? -41.022 -1.610 6.706 1.00 56.12 224 VAL A O 1
ATOM 1740 N N . VAL A 1 225 ? -41.139 -3.825 6.433 1.00 59.12 225 VAL A N 1
ATOM 1741 C CA . VAL A 1 225 ? -42.584 -3.826 6.172 1.00 59.12 225 VAL A CA 1
ATOM 1742 C C . VAL A 1 225 ? -43.293 -3.910 7.522 1.00 59.12 225 VAL A C 1
ATOM 1744 O O . VAL A 1 225 ? -43.926 -4.904 7.868 1.00 59.12 225 VAL A O 1
ATOM 1747 N N . GLY A 1 226 ? -43.135 -2.858 8.324 1.00 55.84 226 GLY A N 1
ATOM 1748 C CA . GLY A 1 226 ? -44.059 -2.613 9.413 1.00 55.84 226 GLY A CA 1
ATOM 1749 C C . GLY A 1 226 ? -45.461 -2.545 8.820 1.00 55.84 226 GLY A C 1
ATOM 1750 O O . GLY A 1 226 ? -45.678 -1.886 7.802 1.00 55.84 226 GLY A O 1
ATOM 1751 N N . ASP A 1 227 ? -46.406 -3.230 9.457 1.00 58.44 227 ASP A N 1
ATOM 1752 C CA . ASP A 1 227 ? -47.849 -3.038 9.304 1.00 58.44 227 ASP A CA 1
ATOM 1753 C C . ASP A 1 227 ? -48.256 -1.597 9.718 1.00 58.44 227 ASP A C 1
ATOM 1755 O O . ASP A 1 227 ? -49.156 -1.391 10.532 1.00 58.44 227 ASP A O 1
ATOM 1759 N N . GLU A 1 228 ? -47.601 -0.562 9.185 1.00 58.44 228 GLU A N 1
ATOM 1760 C CA . GLU A 1 228 ? -48.074 0.816 9.247 1.00 58.44 228 GLU A CA 1
ATOM 1761 C C . GLU A 1 228 ? -49.236 0.941 8.261 1.00 58.44 228 GLU A C 1
ATOM 1763 O O . GLU A 1 228 ? -49.117 1.364 7.114 1.00 58.44 228 GLU A O 1
ATOM 1768 N N . LYS A 1 229 ? -50.419 0.586 8.762 1.00 61.66 229 LYS A N 1
ATOM 1769 C CA . LYS A 1 229 ? -51.710 1.079 8.268 1.00 61.66 229 LYS A CA 1
ATOM 1770 C C . LYS A 1 229 ? -51.930 2.560 8.599 1.00 61.66 229 LYS A C 1
ATOM 1772 O O . LYS A 1 229 ? -53.074 3.000 8.687 1.00 61.66 229 LYS A O 1
ATOM 1777 N N . ASP A 1 230 ? -50.864 3.327 8.772 1.00 60.50 230 ASP A N 1
ATOM 1778 C CA . ASP A 1 230 ? -50.958 4.771 8.822 1.00 60.50 230 ASP A CA 1
ATOM 1779 C C . ASP A 1 230 ? -50.911 5.258 7.378 1.00 60.50 230 ASP A C 1
ATOM 1781 O O . ASP A 1 230 ? -49.862 5.537 6.800 1.00 60.50 230 ASP A O 1
ATOM 1785 N N . GLU A 1 231 ? -52.104 5.303 6.777 1.00 57.06 231 GLU A N 1
ATOM 1786 C CA . GLU A 1 231 ? -52.411 6.117 5.607 1.00 57.06 231 GLU A CA 1
ATOM 1787 C C . GLU A 1 231 ? -52.005 7.564 5.915 1.00 57.06 231 GLU A C 1
ATOM 1789 O O . GLU A 1 231 ? -52.822 8.401 6.299 1.00 57.06 231 GLU A O 1
ATOM 1794 N N . VAL A 1 232 ? -50.721 7.881 5.759 1.00 61.59 232 VAL A N 1
ATOM 1795 C CA . VAL A 1 232 ? -50.289 9.260 5.608 1.00 61.59 232 VAL A CA 1
ATOM 1796 C C . VAL A 1 232 ? -50.904 9.697 4.281 1.00 61.59 232 VAL A C 1
ATOM 1798 O O . VAL A 1 232 ? -50.539 9.140 3.240 1.00 61.59 232 VAL A O 1
ATOM 1801 N N . PRO A 1 233 ? -51.878 10.627 4.277 1.00 66.31 233 PRO A N 1
ATOM 1802 C CA . PRO A 1 233 ? -52.492 11.067 3.041 1.00 66.31 233 PRO A CA 1
ATOM 1803 C C . PRO A 1 233 ? -51.372 11.583 2.150 1.00 66.31 233 PRO A C 1
ATOM 1805 O O . PRO A 1 233 ? -50.618 12.479 2.538 1.00 66.31 233 PRO A O 1
ATOM 1808 N N . VAL A 1 234 ? -51.246 10.969 0.974 1.00 60.06 234 VAL A N 1
ATOM 1809 C CA . VAL A 1 234 ? -50.364 11.423 -0.093 1.00 60.06 234 VAL A CA 1
ATOM 1810 C C . VAL A 1 234 ? -50.796 12.848 -0.400 1.00 60.06 234 VAL A C 1
ATOM 1812 O O . VAL A 1 234 ? -51.776 13.082 -1.103 1.00 60.06 234 VAL A O 1
ATOM 1815 N N . ASN A 1 235 ? -50.126 13.814 0.223 1.00 57.56 235 ASN A N 1
ATOM 1816 C CA . ASN A 1 235 ? -50.389 15.215 -0.017 1.00 57.56 235 ASN A CA 1
ATOM 1817 C C . ASN A 1 235 ? -49.975 15.461 -1.465 1.00 57.56 235 ASN A C 1
ATOM 1819 O O . ASN A 1 235 ? -48.789 15.430 -1.795 1.00 57.56 235 ASN A O 1
ATOM 1823 N N . ASP A 1 236 ? -50.985 15.623 -2.316 1.00 62.09 236 ASP A N 1
ATOM 1824 C CA . ASP A 1 236 ? -50.880 15.814 -3.753 1.00 62.09 236 ASP A CA 1
ATOM 1825 C C . ASP A 1 236 ? -49.682 16.699 -4.125 1.00 62.09 236 ASP A C 1
ATOM 1827 O O . ASP A 1 236 ? -49.633 17.905 -3.848 1.00 62.09 236 ASP A O 1
ATOM 1831 N N . ILE A 1 237 ? -48.727 16.094 -4.835 1.00 60.25 237 ILE A N 1
ATOM 1832 C CA . ILE A 1 237 ? -47.548 16.760 -5.412 1.00 60.25 237 ILE A CA 1
ATOM 1833 C C . ILE A 1 237 ? -47.975 17.883 -6.383 1.00 60.25 237 ILE A C 1
ATOM 1835 O O . ILE A 1 237 ? -47.190 18.787 -6.687 1.00 60.25 237 ILE A O 1
ATOM 1839 N N . SER A 1 238 ? -49.247 17.917 -6.799 1.00 60.19 238 SER A N 1
ATOM 1840 C CA . SER A 1 238 ? -49.847 19.003 -7.581 1.00 60.19 238 SER A CA 1
ATOM 1841 C C . SER A 1 238 ? -49.685 20.398 -6.965 1.00 60.19 238 SER A C 1
ATOM 1843 O O . SER A 1 238 ? -49.659 21.374 -7.716 1.00 60.19 238 SER A O 1
ATOM 1845 N N . ASN A 1 239 ? -49.485 20.531 -5.649 1.00 57.81 239 ASN A N 1
ATOM 1846 C CA . ASN A 1 239 ? -49.231 21.841 -5.030 1.00 57.81 239 ASN A CA 1
ATOM 1847 C C . ASN A 1 239 ? -47.761 22.297 -5.079 1.00 57.81 239 ASN A C 1
ATOM 1849 O O . ASN A 1 239 ? -47.479 23.472 -4.834 1.00 57.81 239 ASN A O 1
ATOM 1853 N N . MET A 1 240 ? -46.810 21.428 -5.440 1.00 57.78 240 MET A N 1
ATOM 1854 C CA . MET A 1 240 ? -45.384 21.788 -5.452 1.00 57.78 240 MET A CA 1
ATOM 1855 C C . MET A 1 240 ? -44.929 22.454 -6.765 1.00 57.78 240 MET A C 1
ATOM 1857 O O . MET A 1 240 ? -43.921 23.162 -6.777 1.00 57.78 240 MET A O 1
ATOM 1861 N N . ILE A 1 241 ? -45.701 22.316 -7.851 1.00 62.50 241 ILE A N 1
ATOM 1862 C CA . ILE A 1 241 ? -45.370 22.869 -9.181 1.00 62.50 241 ILE A CA 1
ATOM 1863 C C . ILE A 1 241 ? -45.779 24.354 -9.327 1.00 62.50 241 ILE A C 1
ATOM 1865 O O . ILE A 1 241 ? -45.343 25.035 -10.251 1.00 62.50 241 ILE A O 1
ATOM 1869 N N . GLN A 1 242 ? -46.526 24.936 -8.380 1.00 59.31 242 GLN A N 1
ATOM 1870 C CA . GLN A 1 242 ? -46.929 26.354 -8.442 1.00 59.31 242 GLN A CA 1
ATOM 1871 C C . GLN A 1 242 ? -45.938 27.343 -7.798 1.00 59.31 242 GLN A C 1
ATOM 1873 O O . GLN A 1 242 ? -46.307 28.475 -7.459 1.00 59.31 242 GLN A O 1
ATOM 1878 N N . ARG A 1 243 ? -44.658 26.983 -7.639 1.00 59.75 243 ARG A N 1
ATOM 1879 C CA . ARG A 1 243 ? -43.641 27.960 -7.220 1.00 59.75 243 ARG A CA 1
ATOM 1880 C C . ARG A 1 243 ? -43.322 28.908 -8.377 1.00 59.75 243 ARG A C 1
ATOM 1882 O O . ARG A 1 243 ? -42.497 28.632 -9.241 1.00 59.75 243 ARG A O 1
ATOM 1889 N N . LYS A 1 244 ? -44.029 30.042 -8.356 1.00 59.91 244 LYS A N 1
ATOM 1890 C CA . LYS A 1 244 ? -43.797 31.268 -9.128 1.00 59.91 244 LYS A CA 1
ATOM 1891 C C . LYS A 1 244 ? -42.303 31.504 -9.369 1.00 59.91 244 LYS A C 1
ATOM 1893 O O . LYS A 1 244 ? -41.515 31.553 -8.427 1.00 59.91 244 LYS A O 1
ATOM 1898 N N . SER A 1 245 ? -41.950 31.728 -10.630 1.00 58.97 245 SER A N 1
ATOM 1899 C CA . SER A 1 245 ? -40.641 32.203 -11.074 1.00 58.97 245 SER A CA 1
ATOM 1900 C C . SER A 1 245 ? -40.223 33.454 -10.291 1.00 58.97 245 SER A C 1
ATOM 1902 O O . SER A 1 245 ? -40.739 34.550 -10.528 1.00 58.97 245 SER A O 1
ATOM 1904 N N . VAL A 1 246 ? -39.293 33.292 -9.348 1.00 61.56 246 VAL A N 1
ATOM 1905 C CA . VAL A 1 246 ? -38.660 34.402 -8.629 1.00 61.56 246 VAL A CA 1
ATOM 1906 C C . VAL A 1 246 ? -37.734 35.123 -9.606 1.00 61.56 246 VAL A C 1
ATOM 1908 O O . VAL A 1 246 ? -36.706 34.597 -10.031 1.00 61.56 246 VAL A O 1
ATOM 1911 N N . LYS A 1 247 ? -38.128 36.338 -9.989 1.00 68.56 247 LYS A N 1
ATOM 1912 C CA . LYS A 1 247 ? -37.336 37.251 -10.813 1.00 68.56 247 LYS A CA 1
ATOM 1913 C C . LYS A 1 247 ? -36.147 37.740 -9.982 1.00 68.56 247 LYS A C 1
ATOM 1915 O O . LYS A 1 247 ? -36.329 38.541 -9.071 1.00 68.56 247 LYS A O 1
ATOM 1920 N N . ARG A 1 248 ? -34.946 37.225 -10.266 1.00 50.22 248 ARG A N 1
ATOM 1921 C CA . ARG A 1 248 ? -33.699 37.672 -9.626 1.00 50.22 248 ARG A CA 1
ATOM 1922 C C . ARG A 1 248 ? -33.382 39.111 -10.070 1.00 50.22 248 ARG A C 1
ATOM 1924 O O . ARG A 1 248 ? -33.315 39.340 -11.280 1.00 50.22 248 ARG A O 1
ATOM 1931 N N . PRO A 1 249 ? -33.194 40.077 -9.155 1.00 59.25 249 PRO A N 1
ATOM 1932 C CA . PRO A 1 249 ? -32.573 41.349 -9.496 1.00 59.25 249 PRO A CA 1
ATOM 1933 C C . PRO A 1 249 ? -31.065 41.155 -9.702 1.00 59.25 249 PRO A C 1
ATOM 1935 O O . PRO A 1 249 ? -30.418 40.392 -8.988 1.00 59.25 249 PRO A O 1
ATOM 1938 N N . ALA A 1 250 ? -30.518 41.841 -10.703 1.00 62.62 250 ALA A N 1
ATOM 1939 C CA . ALA A 1 250 ? -29.086 41.914 -10.942 1.00 62.62 250 ALA A CA 1
ATOM 1940 C C . ALA A 1 250 ? -28.437 42.854 -9.912 1.00 62.62 250 ALA A C 1
ATOM 1942 O O . ALA A 1 250 ? -28.745 44.043 -9.884 1.00 62.62 250 ALA A O 1
ATOM 1943 N N . THR A 1 251 ? -27.532 42.323 -9.094 1.00 44.97 251 THR A N 1
ATOM 1944 C CA . THR A 1 251 ? -26.594 43.078 -8.246 1.00 44.97 251 THR A CA 1
ATOM 1945 C C . THR A 1 251 ? -25.245 42.375 -8.396 1.00 44.97 251 THR A C 1
ATOM 1947 O O . THR A 1 251 ? -25.114 41.214 -8.025 1.00 44.97 251 THR A O 1
ATOM 1950 N N . SER A 1 252 ? -24.345 42.873 -9.243 1.00 52.84 252 SER A N 1
ATOM 1951 C CA . SER A 1 252 ? -23.328 43.887 -8.922 1.00 52.84 252 SER A CA 1
ATOM 1952 C C . SER A 1 252 ? -22.566 43.574 -7.635 1.00 52.84 252 SER A C 1
ATOM 1954 O O . SER A 1 252 ? -23.051 43.864 -6.551 1.00 52.84 252 SER A O 1
ATOM 1956 N N . SER A 1 253 ? -21.377 43.003 -7.847 1.00 59.47 253 SER A N 1
ATOM 1957 C CA . SER A 1 253 ? -20.103 43.263 -7.164 1.00 59.47 253 SER A CA 1
ATOM 1958 C C . SER A 1 253 ? -20.049 43.342 -5.634 1.00 59.47 253 SER A C 1
ATOM 1960 O O . SER A 1 253 ? -20.621 44.243 -5.028 1.00 59.47 253 SER A O 1
ATOM 1962 N N . ASP A 1 254 ? -19.114 42.535 -5.130 1.00 51.94 254 ASP A N 1
ATOM 1963 C CA . ASP A 1 254 ? -18.230 42.762 -3.981 1.00 51.94 254 ASP A CA 1
ATOM 1964 C C . ASP A 1 254 ? -18.562 41.926 -2.737 1.00 51.94 254 ASP A C 1
ATOM 1966 O O . ASP A 1 254 ? -19.589 42.098 -2.084 1.00 51.94 254 ASP A O 1
ATOM 1970 N N . SER A 1 255 ? -17.676 40.976 -2.425 1.00 42.16 255 SER A N 1
ATOM 1971 C CA . SER A 1 255 ? -17.750 40.165 -1.211 1.00 42.16 255 SER A CA 1
ATOM 1972 C C . SER A 1 255 ? -16.352 39.912 -0.653 1.00 42.16 255 SER A C 1
ATOM 1974 O O . SER A 1 255 ? -15.660 38.969 -1.040 1.00 42.16 255 SER A O 1
ATOM 1976 N N . THR A 1 256 ? -15.974 40.756 0.303 1.00 44.47 256 THR A N 1
ATOM 1977 C CA . THR A 1 256 ? -15.002 40.463 1.357 1.00 44.47 256 THR A CA 1
ATOM 1978 C C . THR A 1 256 ? -15.526 39.295 2.193 1.00 44.47 256 THR A C 1
ATOM 1980 O O . THR A 1 256 ? -16.621 39.365 2.750 1.00 44.47 256 THR A O 1
ATOM 1983 N N . ILE A 1 257 ? -14.756 38.211 2.267 1.00 43.75 257 ILE A N 1
ATOM 1984 C CA . ILE A 1 257 ? -15.088 37.015 3.045 1.00 43.75 257 ILE A CA 1
ATOM 1985 C C . ILE A 1 257 ? -14.692 37.262 4.507 1.00 43.75 257 ILE A C 1
ATOM 1987 O O . ILE A 1 257 ? -13.511 37.306 4.837 1.00 43.75 257 ILE A O 1
ATOM 1991 N N . THR A 1 258 ? -15.677 37.412 5.392 1.00 39.31 258 THR A N 1
ATOM 1992 C CA . THR A 1 258 ? -15.512 37.233 6.843 1.00 39.31 258 THR A CA 1
ATOM 1993 C C . THR A 1 258 ? -16.132 35.900 7.241 1.00 39.31 258 THR A C 1
ATOM 1995 O O . THR A 1 258 ? -17.355 35.771 7.304 1.00 39.31 258 THR A O 1
ATOM 1998 N N . THR A 1 259 ? -15.283 34.908 7.498 1.00 37.59 259 THR A N 1
ATOM 1999 C CA . THR A 1 259 ? -15.673 33.588 8.003 1.00 37.59 259 THR A CA 1
ATOM 2000 C C . THR A 1 259 ? -16.018 33.704 9.486 1.00 37.59 259 THR A C 1
ATOM 2002 O O . THR A 1 259 ? -15.160 34.020 10.303 1.00 37.59 259 THR A O 1
ATOM 2005 N N . THR A 1 260 ? -17.284 33.469 9.829 1.00 35.75 260 THR A N 1
ATOM 2006 C CA . THR A 1 260 ? -17.755 33.328 11.214 1.00 35.75 260 THR A CA 1
ATOM 2007 C C . THR A 1 260 ? -18.124 31.862 11.409 1.00 35.75 260 THR A C 1
ATOM 2009 O O . THR A 1 260 ? -19.099 31.394 10.828 1.00 35.75 260 THR A O 1
ATOM 2012 N N . THR A 1 261 ? -17.322 31.120 12.167 1.00 38.28 261 THR A N 1
ATOM 2013 C CA . THR A 1 261 ? -17.588 29.722 12.528 1.00 38.28 261 THR A CA 1
ATOM 2014 C C . THR A 1 261 ? -18.524 29.672 13.731 1.00 38.28 261 THR A C 1
ATOM 2016 O O . THR A 1 261 ? -18.151 30.079 14.831 1.00 38.28 261 THR A O 1
ATOM 2019 N N . ALA A 1 262 ? -19.744 29.183 13.511 1.00 37.22 262 ALA A N 1
ATOM 2020 C CA . ALA A 1 262 ? -20.665 28.775 14.562 1.00 37.22 262 ALA A CA 1
ATOM 2021 C C . ALA A 1 262 ? -20.385 27.309 14.920 1.00 37.22 262 ALA A C 1
ATOM 2023 O O . ALA A 1 262 ? -20.371 26.442 14.050 1.00 37.22 262 ALA A O 1
ATOM 2024 N N . THR A 1 263 ? -20.134 27.055 16.200 1.00 40.16 263 THR A N 1
ATOM 2025 C CA . THR A 1 263 ? -19.994 25.727 16.793 1.00 40.16 263 THR A CA 1
ATOM 2026 C C . THR A 1 263 ? -21.381 25.151 17.075 1.00 40.16 263 THR A C 1
ATOM 2028 O O . THR A 1 263 ? -22.088 25.628 17.961 1.00 40.16 263 THR A O 1
ATOM 2031 N N . GLU A 1 264 ? -21.775 24.119 16.329 1.00 40.03 264 GLU A N 1
ATOM 2032 C CA . GLU A 1 264 ? -22.961 23.312 16.622 1.00 40.03 264 GLU A CA 1
ATOM 2033 C C . GLU A 1 264 ? -22.506 21.949 17.155 1.00 40.03 264 GLU A C 1
ATOM 2035 O O . GLU A 1 264 ? -21.798 21.193 16.496 1.00 40.03 264 GLU A O 1
ATOM 2040 N N . SER A 1 265 ? -22.855 21.703 18.416 1.00 41.84 265 SER A N 1
ATOM 2041 C CA . SER A 1 265 ? -22.569 20.485 19.165 1.00 41.84 265 SER A CA 1
ATOM 2042 C C . SER A 1 265 ? -23.715 19.504 18.954 1.00 41.84 265 SER A C 1
ATOM 2044 O O . SER A 1 265 ? -24.827 19.740 19.427 1.00 41.84 265 SER A O 1
ATOM 2046 N N . THR A 1 266 ? -23.450 18.402 18.259 1.00 38.19 266 THR A N 1
ATOM 2047 C CA . THR A 1 266 ? -24.352 17.248 18.189 1.00 38.19 266 THR A CA 1
ATOM 2048 C C . THR A 1 266 ? -23.700 16.063 18.885 1.00 38.19 266 THR A C 1
ATOM 2050 O O . THR A 1 266 ? -22.813 15.410 18.339 1.00 38.19 266 THR A O 1
ATOM 2053 N N . ALA A 1 267 ? -24.157 15.793 20.107 1.00 44.66 267 ALA A N 1
ATOM 2054 C CA . ALA A 1 267 ? -23.951 14.526 20.788 1.00 44.66 267 ALA A CA 1
ATOM 2055 C C . ALA A 1 267 ? -24.777 13.450 20.062 1.00 44.66 267 ALA A C 1
ATOM 2057 O O . ALA A 1 267 ? -26.004 13.458 20.133 1.00 44.66 267 ALA A O 1
ATOM 2058 N N . GLY A 1 268 ? -24.097 12.577 19.317 1.00 38.22 268 GLY A N 1
ATOM 2059 C CA . GLY A 1 268 ? -24.679 11.411 18.659 1.00 38.22 268 GLY A CA 1
ATOM 2060 C C . GLY A 1 268 ? -24.475 10.161 19.509 1.00 38.22 268 GLY A C 1
ATOM 2061 O O . GLY A 1 268 ? -23.357 9.849 19.913 1.00 38.22 268 GLY A O 1
ATOM 2062 N N . GLU A 1 269 ? -25.578 9.484 19.799 1.00 39.94 269 GLU A N 1
ATOM 2063 C CA . GLU A 1 269 ? -25.675 8.261 20.589 1.00 39.94 269 GLU A CA 1
ATOM 2064 C C . GLU A 1 269 ? -24.855 7.118 19.965 1.00 39.94 269 GLU A C 1
ATOM 2066 O O . GLU A 1 269 ? -24.983 6.799 18.783 1.00 39.94 269 GLU A O 1
ATOM 2071 N N . GLY A 1 270 ? -23.997 6.497 20.779 1.00 37.53 270 GLY A N 1
ATOM 2072 C CA . GLY A 1 270 ? -23.187 5.345 20.397 1.00 37.53 270 GLY A CA 1
ATOM 2073 C C . GLY A 1 270 ? -24.053 4.114 20.141 1.00 37.53 270 GLY A C 1
ATOM 2074 O O . GLY A 1 270 ? -24.627 3.535 21.064 1.00 37.53 270 GLY A O 1
ATOM 2075 N N . SER A 1 271 ? -24.126 3.708 18.876 1.00 43.22 271 SER A N 1
ATOM 2076 C CA . SER A 1 271 ? -24.774 2.473 18.443 1.00 43.22 271 SER A CA 1
ATOM 2077 C C . SER A 1 271 ? -23.907 1.265 18.800 1.00 43.22 271 SER A C 1
ATOM 2079 O O . SER A 1 271 ? -22.851 1.024 18.220 1.00 43.22 271 SER A O 1
ATOM 2081 N N . SER A 1 272 ? -24.386 0.497 19.775 1.00 46.59 272 SER A N 1
ATOM 2082 C CA . SER A 1 272 ? -23.821 -0.747 20.309 1.00 46.59 272 SER A CA 1
ATOM 2083 C C . SER A 1 272 ? -23.837 -1.905 19.287 1.00 46.59 272 SER A C 1
ATOM 2085 O O . SER A 1 272 ? -24.581 -2.869 19.464 1.00 46.59 272 SER A O 1
ATOM 2087 N N . ILE A 1 273 ? -23.040 -1.834 18.216 1.00 50.28 273 ILE A N 1
ATOM 2088 C CA . ILE A 1 273 ? -22.916 -2.918 17.214 1.00 50.28 273 ILE A CA 1
ATOM 2089 C C . ILE A 1 273 ? -21.557 -3.643 17.307 1.00 50.28 273 ILE A C 1
ATOM 2091 O O . ILE A 1 273 ? -21.448 -4.795 16.895 1.00 50.28 273 ILE A O 1
ATOM 2095 N N . GLU A 1 274 ? -20.541 -3.047 17.935 1.00 51.06 274 GLU A N 1
ATOM 2096 C CA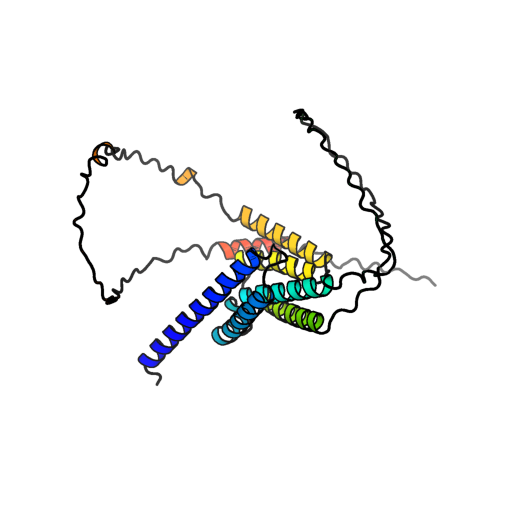 . GLU A 1 274 ? -19.170 -3.592 17.930 1.00 51.06 274 GLU A CA 1
ATOM 2097 C C . GLU A 1 274 ? -18.961 -4.840 18.811 1.00 51.06 274 GLU A C 1
ATOM 2099 O O . GLU A 1 274 ? -18.013 -5.590 18.599 1.00 51.06 274 GLU A O 1
ATOM 2104 N N . ALA A 1 275 ? -19.851 -5.127 19.766 1.00 49.53 275 ALA A N 1
ATOM 2105 C CA . ALA A 1 275 ? -19.646 -6.231 20.711 1.00 49.53 275 ALA A CA 1
ATOM 2106 C C . ALA A 1 275 ? -20.033 -7.626 20.171 1.00 49.53 275 ALA A C 1
ATOM 2108 O O . ALA A 1 275 ? -19.596 -8.632 20.720 1.00 49.53 275 ALA A O 1
ATOM 2109 N N . ILE A 1 276 ? -20.843 -7.720 19.108 1.00 49.94 276 ILE A N 1
ATOM 2110 C CA . ILE A 1 276 ? -21.395 -9.013 18.646 1.00 49.94 276 ILE A CA 1
ATOM 2111 C C . ILE A 1 276 ? -20.448 -9.721 17.660 1.00 49.94 276 ILE A C 1
ATOM 2113 O O . ILE A 1 276 ? -20.468 -10.947 17.535 1.00 49.94 276 ILE A O 1
ATOM 2117 N N . THR A 1 277 ? -19.577 -8.983 16.971 1.00 50.97 277 THR A N 1
ATOM 2118 C CA . THR A 1 277 ? -18.697 -9.550 15.937 1.00 50.97 277 THR A CA 1
ATOM 2119 C C . THR A 1 277 ? -17.486 -10.290 16.499 1.00 50.97 277 THR A C 1
ATOM 2121 O O . THR A 1 277 ? -17.032 -11.253 15.883 1.00 50.97 277 THR A O 1
ATOM 2124 N N . THR A 1 278 ? -16.989 -9.906 17.675 1.00 52.25 278 THR A N 1
ATOM 2125 C CA . THR A 1 278 ? -15.772 -10.498 18.256 1.00 52.25 278 THR A CA 1
ATOM 2126 C C . THR A 1 278 ? -16.015 -11.906 18.811 1.00 52.25 278 THR A C 1
ATOM 2128 O O . THR A 1 278 ? -15.132 -12.757 18.743 1.00 52.25 278 THR A O 1
ATOM 2131 N N . GLU A 1 279 ? -17.223 -12.202 19.301 1.00 51.72 279 GLU A N 1
ATOM 2132 C CA . GLU A 1 279 ? -17.537 -13.502 19.916 1.00 51.72 279 GLU A CA 1
ATOM 2133 C C . GLU A 1 279 ? -17.792 -14.612 18.874 1.00 51.72 279 GLU A C 1
ATOM 2135 O O . GLU A 1 279 ? -17.420 -15.764 19.089 1.00 51.72 279 GLU A O 1
ATOM 2140 N N . CYS A 1 280 ? -18.341 -14.276 17.699 1.00 52.25 280 CYS A N 1
ATOM 2141 C CA . CYS A 1 280 ? -18.585 -15.256 16.628 1.00 52.25 280 CYS A CA 1
ATOM 2142 C C . CYS A 1 280 ? -17.305 -15.709 15.900 1.00 52.25 280 CYS A C 1
ATOM 2144 O O . CYS A 1 280 ? -17.280 -16.805 15.342 1.00 52.25 280 CYS A O 1
ATOM 2146 N N . LEU A 1 281 ? -16.249 -14.889 15.886 1.00 51.59 281 LEU A N 1
ATOM 2147 C CA . LEU A 1 281 ? -14.999 -15.204 15.181 1.00 51.59 281 LEU A CA 1
ATOM 2148 C C . LEU A 1 281 ? -14.105 -16.173 15.966 1.00 51.59 281 LEU A C 1
ATOM 2150 O O . LEU A 1 281 ? -13.512 -17.067 15.364 1.00 51.59 281 LEU A O 1
ATOM 2154 N N . SER A 1 282 ? -14.078 -16.069 17.297 1.00 54.88 282 SER A N 1
ATOM 2155 C CA . SER A 1 282 ? -13.322 -16.982 18.169 1.00 54.88 282 SER A CA 1
ATOM 2156 C C . SER A 1 282 ? -13.793 -18.438 18.038 1.00 54.88 282 SER A C 1
ATOM 2158 O O . SER A 1 282 ? -12.976 -19.354 18.021 1.00 54.88 282 SER A O 1
ATOM 2160 N N . ALA A 1 283 ? -15.100 -18.655 17.855 1.00 52.00 283 ALA A N 1
ATOM 2161 C CA . ALA A 1 283 ? -15.680 -19.992 17.720 1.00 52.00 283 ALA A CA 1
ATOM 2162 C C . ALA A 1 283 ? -15.352 -20.678 16.377 1.00 52.00 283 ALA A C 1
ATOM 2164 O O . ALA A 1 283 ? -15.271 -21.902 16.317 1.00 52.00 283 ALA A O 1
ATOM 2165 N N . ALA A 1 284 ? -15.134 -19.915 15.299 1.00 50.78 284 ALA A N 1
ATOM 2166 C CA . ALA A 1 284 ? -14.862 -20.474 13.970 1.00 50.78 284 ALA A CA 1
ATOM 2167 C C . ALA A 1 284 ? -13.399 -20.921 13.780 1.00 50.78 284 ALA A C 1
ATOM 2169 O O . ALA A 1 284 ? -13.115 -21.742 12.908 1.00 50.78 284 ALA A O 1
ATOM 2170 N N . VAL A 1 285 ? -12.467 -20.394 14.581 1.00 50.00 285 VAL A N 1
ATOM 2171 C CA . VAL A 1 285 ? -11.039 -20.750 14.502 1.00 50.00 285 VAL A CA 1
ATOM 2172 C C . VAL A 1 285 ? -10.723 -22.022 15.302 1.00 50.00 285 VAL A C 1
ATOM 2174 O O . VAL A 1 285 ? -9.856 -22.793 14.891 1.00 50.00 285 VAL A O 1
ATOM 2177 N N . GLU A 1 286 ? -11.456 -22.315 16.382 1.00 48.84 286 GLU A N 1
ATOM 2178 C CA . GLU A 1 286 ? -11.241 -23.537 17.177 1.00 48.84 286 GLU A CA 1
ATOM 2179 C C . GLU A 1 286 ? -11.745 -24.825 16.495 1.00 48.84 286 GLU A C 1
ATOM 2181 O O . GLU A 1 286 ? -11.242 -25.907 16.794 1.00 48.84 286 GLU A O 1
ATOM 2186 N N . GLU A 1 287 ? -12.660 -24.749 15.520 1.00 47.94 287 GLU A N 1
ATOM 2187 C CA . GLU A 1 287 ? -13.247 -25.948 14.890 1.00 47.94 287 GLU A CA 1
ATOM 2188 C C . GLU A 1 287 ? -12.305 -26.666 13.895 1.00 47.94 287 GLU A C 1
ATOM 2190 O O . GLU A 1 287 ? -12.598 -27.775 13.447 1.00 47.94 287 GLU A O 1
ATOM 2195 N N . LYS A 1 288 ? -11.145 -26.078 13.555 1.00 46.62 288 LYS A N 1
ATOM 2196 C CA . LYS A 1 288 ? -10.163 -26.682 12.628 1.00 46.62 288 LYS A CA 1
ATOM 2197 C C . LYS A 1 288 ? -8.874 -27.190 13.276 1.00 46.62 288 LYS A C 1
ATOM 2199 O O . LYS A 1 288 ? -8.046 -27.762 12.569 1.00 46.62 288 LYS A O 1
ATOM 2204 N N . ALA A 1 289 ? -8.721 -27.078 14.596 1.00 47.44 289 ALA A N 1
ATOM 2205 C CA . ALA A 1 289 ? -7.670 -27.782 15.333 1.00 47.44 289 ALA A CA 1
ATOM 2206 C C . ALA A 1 289 ? -8.082 -29.249 15.557 1.00 47.44 289 ALA A C 1
ATOM 2208 O O . ALA A 1 289 ? -8.284 -29.716 16.677 1.00 47.44 289 ALA A O 1
ATOM 2209 N N . GLY A 1 290 ? -8.253 -29.978 14.452 1.00 45.34 290 GLY A N 1
ATOM 2210 C CA . GLY A 1 290 ? -8.391 -31.424 14.462 1.00 45.34 290 GLY A CA 1
ATOM 2211 C C . GLY A 1 290 ? -7.119 -32.040 15.032 1.00 45.34 290 GLY A C 1
ATOM 2212 O O . GLY A 1 290 ? -6.079 -32.034 14.390 1.00 45.34 290 GLY A O 1
ATOM 2213 N N . SER A 1 291 ? -7.240 -32.533 16.259 1.00 49.16 291 SER A N 1
ATOM 2214 C CA . SER A 1 291 ? -6.415 -33.540 16.923 1.00 49.16 291 SER A CA 1
ATOM 2215 C C . SER A 1 291 ? -5.753 -34.538 15.949 1.00 49.16 291 SER A C 1
ATOM 2217 O O . SER A 1 291 ? -6.289 -35.618 15.696 1.00 49.16 291 SER A O 1
ATOM 2219 N N . GLU A 1 292 ? -4.561 -34.221 15.448 1.00 47.69 292 GLU A N 1
ATOM 2220 C CA . GLU A 1 292 ? -3.623 -35.228 14.958 1.00 47.69 292 GLU A CA 1
ATOM 2221 C C . GLU A 1 292 ? -2.911 -35.818 16.177 1.00 47.69 292 GLU A C 1
ATOM 2223 O O . GLU A 1 292 ? -2.032 -35.208 16.783 1.00 47.69 292 GLU A O 1
ATOM 2228 N N . ASP A 1 293 ? -3.380 -36.994 16.583 1.00 55.75 293 ASP A N 1
ATOM 2229 C CA . ASP A 1 293 ? -2.821 -37.811 17.654 1.00 55.75 293 ASP A CA 1
ATOM 2230 C C . ASP A 1 293 ? -1.412 -38.299 17.238 1.00 55.75 293 ASP A C 1
ATOM 2232 O O . ASP A 1 293 ? -1.295 -39.072 16.282 1.00 55.75 293 ASP A O 1
ATOM 2236 N N . PRO A 1 294 ? -0.314 -37.879 17.899 1.00 50.78 294 PRO A N 1
ATOM 2237 C CA . PRO A 1 294 ? 1.051 -38.217 17.483 1.00 50.78 294 PRO A CA 1
ATOM 2238 C C . PRO A 1 294 ? 1.486 -39.638 17.904 1.00 50.78 294 PRO A C 1
ATOM 2240 O O . PRO A 1 294 ? 2.672 -39.900 18.119 1.00 50.78 294 PRO A O 1
ATOM 2243 N N . SER A 1 295 ? 0.554 -40.584 18.038 1.00 52.06 295 SER A N 1
ATOM 2244 C CA . SER A 1 295 ? 0.803 -41.913 18.606 1.00 52.06 295 SER A CA 1
ATOM 2245 C C . SER A 1 295 ? 0.861 -43.058 17.581 1.00 52.06 295 SER A C 1
ATOM 2247 O O . SER A 1 295 ? 0.356 -44.144 17.830 1.00 52.06 295 SER A O 1
ATOM 2249 N N . GLU A 1 296 ? 1.569 -42.898 16.457 1.00 51.31 296 GLU A N 1
ATOM 2250 C CA . GLU A 1 296 ? 1.944 -44.054 15.617 1.00 51.31 296 GLU A CA 1
ATOM 2251 C C . GLU A 1 296 ? 3.423 -44.042 15.185 1.00 51.31 296 GLU A C 1
ATOM 2253 O O . GLU A 1 296 ? 3.790 -44.036 14.012 1.00 51.31 296 GLU A O 1
ATOM 2258 N N . VAL A 1 297 ? 4.327 -44.107 16.170 1.00 55.09 297 VAL A N 1
ATOM 2259 C CA . VAL A 1 297 ? 5.734 -44.469 15.934 1.00 55.09 297 VAL A CA 1
ATOM 2260 C C . VAL A 1 297 ? 5.817 -45.974 15.658 1.00 55.09 297 VAL A C 1
ATOM 2262 O O . VAL A 1 297 ? 5.967 -46.796 16.568 1.00 55.09 297 VAL A O 1
ATOM 2265 N N . LYS A 1 298 ? 5.736 -46.352 14.379 1.00 60.44 298 LYS A N 1
ATOM 2266 C CA . LYS A 1 298 ? 6.065 -47.705 13.911 1.00 60.44 298 LYS A CA 1
ATOM 2267 C C . LYS A 1 298 ? 7.564 -47.948 14.093 1.00 60.44 298 LYS A C 1
ATOM 2269 O O . LYS A 1 298 ? 8.388 -47.507 13.300 1.00 60.44 298 LYS A O 1
ATOM 2274 N N . LYS A 1 299 ? 7.921 -48.673 15.156 1.00 58.03 299 LYS A N 1
ATOM 2275 C CA . LYS A 1 299 ? 9.259 -49.246 15.351 1.00 58.03 299 LYS A CA 1
ATOM 2276 C C . LYS A 1 299 ? 9.513 -50.297 14.268 1.00 58.03 299 LYS A C 1
ATOM 2278 O O . LYS A 1 299 ? 9.080 -51.440 14.400 1.00 58.03 299 LYS A O 1
ATOM 2283 N N . SER A 1 300 ? 10.218 -49.921 13.206 1.00 60.56 300 SER A N 1
ATOM 2284 C CA . SER A 1 300 ? 10.815 -50.876 12.276 1.00 60.56 300 SER A CA 1
ATOM 2285 C C . SER A 1 300 ? 11.961 -51.596 12.982 1.00 60.56 300 SER A C 1
ATOM 2287 O O . SER A 1 300 ? 12.987 -51.011 13.328 1.00 60.56 300 SER A O 1
ATOM 2289 N N . LYS A 1 301 ? 11.720 -52.877 13.238 1.00 63.25 301 LYS A N 1
ATOM 2290 C CA . LYS A 1 301 ? 12.667 -53.856 13.750 1.00 63.25 301 LYS A CA 1
ATOM 2291 C C . LYS A 1 301 ? 13.746 -54.091 12.686 1.00 63.25 301 LYS A C 1
ATOM 2293 O O . LYS A 1 301 ? 13.431 -54.530 11.586 1.00 63.25 301 LYS A O 1
ATOM 2298 N N . ILE A 1 302 ? 14.983 -53.731 13.009 1.00 62.72 302 ILE A N 1
ATOM 2299 C CA . ILE A 1 302 ? 16.182 -54.127 12.267 1.00 62.72 302 ILE A CA 1
ATOM 2300 C C . ILE A 1 302 ? 16.578 -55.487 12.845 1.00 62.72 302 ILE A C 1
ATOM 2302 O O . ILE A 1 302 ? 16.931 -55.559 14.022 1.00 62.72 302 ILE A O 1
ATOM 2306 N N . ASP A 1 303 ? 16.411 -56.546 12.056 1.00 66.50 303 ASP A N 1
ATOM 2307 C CA . ASP A 1 303 ? 16.958 -57.872 12.354 1.00 66.50 303 ASP A CA 1
ATOM 2308 C C . ASP A 1 303 ? 18.408 -57.958 11.826 1.00 66.50 303 ASP A C 1
ATOM 2310 O O . ASP A 1 303 ? 18.748 -57.306 10.835 1.00 66.50 303 ASP A O 1
ATOM 2314 N N . GLU A 1 304 ? 19.222 -58.714 12.572 1.00 60.31 304 GLU A N 1
ATOM 2315 C CA . GLU A 1 304 ? 20.667 -59.001 12.428 1.00 60.31 304 GLU A CA 1
ATOM 2316 C C . GLU A 1 304 ? 21.145 -59.439 11.037 1.00 60.31 304 GLU A C 1
ATOM 2318 O O . GLU A 1 304 ? 20.429 -60.209 10.355 1.00 60.31 304 GLU A O 1
#

Sequence (304 aa):
MVTADEINTETHQMEAATEQVQGLQGSSKASIAVLKRPDDDYEAASEKLSQATELSVDLYGQFAPQGYQPHYYYGRAMTEIARAESMVVKPPVDDDDLEVDSSEDEQEDEAPEADIPKNSDDVAKDNANGEFSTEHGTDIAPEAPVTEKAEKQLEASETSLEVARSICDKQEQTTEWMEKKADKNGAYYRNNDDFESAAASFDKAAEVFKILLRTCKKPDFESVVGDEKDEVPVNDISNMIQRKSVKRPATSSDSTITTTTATESTAGEGSSIEAITTECLSAAVEEKAGSEDPSEVKKSKIDE